Protein AF-A0A7X5IAR2-F1 (afdb_monomer_lite)

Structure (mmCIF, N/CA/C/O backbone):
data_AF-A0A7X5IAR2-F1
#
_entry.id   AF-A0A7X5IAR2-F1
#
loop_
_atom_site.group_PDB
_atom_site.id
_atom_site.type_symbol
_atom_site.label_atom_id
_atom_site.label_alt_id
_atom_site.label_comp_id
_atom_site.label_asym_id
_atom_site.label_entity_id
_atom_site.label_seq_id
_atom_site.pdbx_PDB_ins_code
_atom_site.Cartn_x
_atom_site.Cartn_y
_atom_site.Cartn_z
_atom_site.occupancy
_atom_site.B_iso_or_equiv
_atom_site.auth_seq_id
_atom_site.auth_comp_id
_atom_site.auth_asym_id
_atom_site.auth_atom_id
_atom_site.pdbx_PDB_model_num
ATOM 1 N N . MET A 1 1 ? 16.569 26.201 -34.080 1.00 50.81 1 MET A N 1
ATOM 2 C CA . MET A 1 1 ? 16.342 24.773 -33.728 1.00 50.81 1 MET A CA 1
ATOM 3 C C . MET A 1 1 ? 15.403 24.041 -34.704 1.00 50.81 1 MET A C 1
ATOM 5 O O . MET A 1 1 ? 15.544 22.836 -34.851 1.00 50.81 1 MET A O 1
ATOM 9 N N . VAL A 1 2 ? 14.484 24.737 -35.395 1.00 59.56 2 VAL A N 1
ATOM 10 C CA . VAL A 1 2 ? 13.603 24.160 -36.444 1.00 59.56 2 VAL A CA 1
ATOM 11 C C . VAL A 1 2 ? 14.375 23.797 -37.724 1.00 59.56 2 VAL A C 1
ATOM 13 O O . VAL A 1 2 ? 14.102 22.783 -38.354 1.00 59.56 2 VAL A O 1
ATOM 16 N N . GLU A 1 3 ? 15.413 24.566 -38.037 1.00 75.94 3 GLU A N 1
ATOM 17 C CA . GLU A 1 3 ? 16.194 24.464 -39.275 1.00 75.94 3 GLU A CA 1
ATOM 18 C C . GLU A 1 3 ? 16.930 23.120 -39.447 1.00 75.94 3 GLU A C 1
ATOM 20 O O . GLU A 1 3 ? 16.812 22.486 -40.491 1.00 75.94 3 GLU A O 1
ATOM 25 N N . LYS A 1 4 ? 17.579 22.602 -38.389 1.00 85.88 4 LYS A N 1
ATOM 26 C CA . LYS A 1 4 ? 18.252 21.285 -38.415 1.00 85.88 4 LYS A CA 1
ATOM 27 C C . LYS A 1 4 ? 17.275 20.119 -38.630 1.00 85.88 4 LYS A C 1
ATOM 29 O O . LYS A 1 4 ? 17.640 19.111 -39.227 1.00 85.88 4 LYS A O 1
ATOM 34 N N . ARG A 1 5 ? 16.034 20.234 -38.137 1.00 86.44 5 ARG A N 1
ATOM 35 C CA . ARG A 1 5 ? 15.005 19.191 -38.294 1.00 86.44 5 ARG A CA 1
ATOM 36 C C . ARG A 1 5 ? 14.453 19.152 -39.711 1.00 86.44 5 ARG A C 1
ATOM 38 O O . ARG A 1 5 ? 14.250 18.060 -40.230 1.00 86.44 5 ARG A O 1
ATOM 45 N N . GLU A 1 6 ? 14.237 20.315 -40.314 1.00 89.12 6 GLU A N 1
ATOM 46 C CA . GLU A 1 6 ? 13.768 20.408 -41.696 1.00 89.12 6 GLU A CA 1
ATOM 47 C C . GLU A 1 6 ? 14.834 19.889 -42.666 1.00 89.12 6 GLU A C 1
ATOM 49 O O . GLU A 1 6 ? 14.551 19.025 -43.488 1.00 89.12 6 GLU A O 1
ATOM 54 N N . GLN A 1 7 ? 16.094 20.296 -42.489 1.00 90.56 7 GLN A N 1
ATOM 55 C CA . GLN A 1 7 ? 17.217 19.770 -43.277 1.00 90.56 7 GLN A CA 1
ATOM 56 C C . GLN A 1 7 ? 17.349 18.244 -43.150 1.00 90.56 7 GLN A C 1
ATOM 58 O O . GLN A 1 7 ? 17.466 17.541 -44.154 1.00 90.56 7 GLN A O 1
ATOM 63 N N . ALA A 1 8 ? 17.258 17.710 -41.927 1.00 92.56 8 ALA A N 1
ATOM 64 C CA . ALA A 1 8 ? 17.279 16.268 -41.695 1.00 92.56 8 ALA A CA 1
ATOM 65 C C . ALA A 1 8 ? 16.084 15.546 -42.346 1.00 92.56 8 ALA A C 1
ATOM 67 O O . ALA A 1 8 ? 16.229 14.407 -42.792 1.00 92.56 8 ALA A O 1
ATOM 68 N N . TYR A 1 9 ? 14.920 16.199 -42.431 1.00 92.25 9 TYR A N 1
ATOM 69 C CA . TYR A 1 9 ? 13.740 15.657 -43.103 1.00 92.25 9 TYR A CA 1
ATOM 70 C C . TYR A 1 9 ? 13.919 15.601 -44.624 1.00 92.25 9 TYR A C 1
ATOM 72 O O . TYR A 1 9 ? 13.593 14.584 -45.233 1.00 92.25 9 TYR A O 1
ATOM 80 N N . GLN A 1 10 ? 14.519 16.627 -45.234 1.00 92.69 10 GLN A N 1
ATOM 81 C CA . GLN A 1 10 ? 14.833 16.622 -46.668 1.00 92.69 10 GLN A CA 1
ATOM 82 C C . GLN A 1 10 ? 15.790 15.478 -47.032 1.00 92.69 10 GLN A C 1
ATOM 84 O O . GLN A 1 10 ? 15.536 14.728 -47.972 1.00 92.69 10 GLN A O 1
ATOM 89 N N . TYR A 1 11 ? 16.844 15.264 -46.238 1.00 93.25 11 TYR A N 1
ATOM 90 C CA . TYR A 1 11 ? 17.747 14.124 -46.427 1.00 93.25 11 TYR A CA 1
ATOM 91 C C . TYR A 1 11 ? 17.066 12.768 -46.199 1.00 93.25 11 TYR A C 1
ATOM 93 O O . TYR A 1 11 ? 17.367 11.795 -46.893 1.00 93.25 11 TYR A O 1
ATOM 101 N N . PHE A 1 12 ? 16.125 12.694 -45.256 1.00 92.31 12 PHE A N 1
ATOM 102 C CA . PHE A 1 12 ? 15.306 11.503 -45.045 1.00 92.31 12 PHE A CA 1
ATOM 103 C C . PHE A 1 12 ? 14.423 11.188 -46.264 1.00 92.31 12 PHE A C 1
ATOM 105 O O . PHE A 1 12 ? 14.366 10.030 -46.677 1.00 92.31 12 PHE A O 1
ATOM 112 N N . LEU A 1 13 ? 13.793 12.197 -46.877 1.00 90.56 13 LEU A N 1
ATOM 113 C CA . LEU A 1 13 ? 13.009 12.041 -48.112 1.00 90.56 13 LEU A CA 1
ATOM 114 C C . LEU A 1 13 ? 13.875 11.616 -49.308 1.00 90.56 13 LEU A C 1
ATOM 116 O O . LEU A 1 13 ? 13.410 10.872 -50.166 1.00 90.56 13 LEU A O 1
ATOM 120 N N . GLN A 1 14 ? 15.144 12.031 -49.335 1.00 91.75 14 GLN A N 1
ATOM 121 C CA . GLN A 1 14 ? 16.140 11.602 -50.327 1.00 91.75 14 GLN A CA 1
ATOM 122 C C . GLN A 1 14 ? 16.657 10.166 -50.104 1.00 91.75 14 GLN A C 1
ATOM 124 O O . GLN A 1 14 ? 17.457 9.679 -50.899 1.00 91.75 14 GLN A O 1
ATOM 129 N N . GLY A 1 15 ? 16.227 9.476 -49.040 1.00 90.06 15 GLY A N 1
ATOM 130 C CA . GLY A 1 15 ? 16.609 8.088 -48.761 1.00 90.06 15 GLY A CA 1
ATOM 131 C C . GLY A 1 15 ? 18.001 7.912 -48.144 1.00 90.06 15 GLY A C 1
ATOM 132 O O . GLY A 1 15 ? 18.522 6.798 -48.128 1.00 90.06 15 GLY A O 1
ATOM 133 N N . ILE A 1 16 ? 18.605 8.984 -47.622 1.00 92.56 16 ILE A N 1
ATOM 134 C CA . ILE A 1 16 ? 19.921 8.938 -46.968 1.00 92.56 16 ILE A CA 1
ATOM 135 C C . ILE A 1 16 ? 19.846 8.122 -45.667 1.00 92.56 16 ILE A C 1
ATOM 137 O O . ILE A 1 16 ? 18.830 8.114 -44.961 1.00 92.56 16 ILE A O 1
ATOM 141 N N . SER A 1 17 ? 20.936 7.428 -45.321 1.00 94.50 17 SER A N 1
ATOM 142 C CA . SER A 1 17 ? 21.001 6.628 -44.098 1.00 94.50 17 SER A CA 1
ATOM 143 C C . SER A 1 17 ? 20.919 7.503 -42.836 1.00 94.50 17 SER A C 1
ATOM 145 O O . SER A 1 17 ? 21.414 8.628 -42.786 1.00 94.50 17 SER A O 1
ATOM 147 N N . TYR A 1 18 ? 20.318 6.990 -41.757 1.00 94.62 18 TYR A N 1
ATOM 148 C CA . TYR A 1 18 ? 20.128 7.780 -40.527 1.00 94.62 18 TYR A CA 1
ATOM 149 C C . TYR A 1 18 ? 21.452 8.188 -39.862 1.00 94.62 18 TYR A C 1
ATOM 151 O O . TYR A 1 18 ? 21.482 9.183 -39.142 1.00 94.62 18 TYR A O 1
ATOM 159 N N . LYS A 1 19 ? 22.529 7.419 -40.083 1.00 94.50 19 LYS A N 1
ATOM 160 C CA . LYS A 1 19 ? 23.874 7.736 -39.578 1.00 94.50 19 LYS A CA 1
ATOM 161 C C . LYS A 1 19 ? 24.452 8.942 -40.316 1.00 94.50 19 LYS A C 1
ATOM 163 O O . LYS A 1 19 ? 24.873 9.894 -39.676 1.00 94.50 19 LYS A O 1
ATOM 168 N N . GLU A 1 20 ? 24.352 8.949 -41.641 1.00 92.50 20 GLU A N 1
ATOM 169 C CA . GLU A 1 20 ? 24.813 10.067 -42.471 1.00 92.50 20 GLU A CA 1
ATOM 170 C C . GLU A 1 20 ? 24.000 11.344 -42.233 1.00 92.50 20 GLU A C 1
ATOM 172 O O . GLU A 1 20 ? 24.560 12.434 -42.231 1.00 92.50 20 GLU A O 1
ATOM 177 N N . ILE A 1 21 ? 22.690 11.237 -41.981 1.00 94.31 21 ILE A N 1
ATOM 178 C CA . ILE A 1 21 ? 21.856 12.394 -41.601 1.00 94.31 21 ILE A CA 1
ATOM 179 C C . ILE A 1 21 ? 22.332 12.995 -40.273 1.00 94.31 21 ILE A C 1
ATOM 181 O O . ILE A 1 21 ? 22.395 14.214 -40.131 1.00 94.31 21 ILE A O 1
ATOM 185 N N . ALA A 1 22 ? 22.671 12.143 -39.303 1.00 94.69 22 ALA A N 1
ATOM 186 C CA . ALA A 1 22 ? 23.160 12.567 -37.996 1.00 94.69 22 ALA A CA 1
ATOM 187 C C . ALA A 1 22 ? 24.488 13.334 -38.108 1.00 94.69 22 ALA A C 1
ATOM 189 O O . ALA A 1 22 ? 24.630 14.402 -37.516 1.00 94.69 22 ALA A O 1
ATOM 190 N N . GLU A 1 23 ? 25.411 12.829 -38.927 1.00 92.50 23 GLU A N 1
ATOM 191 C CA . GLU A 1 23 ? 26.701 13.466 -39.207 1.00 92.50 23 GLU A CA 1
ATOM 192 C C . GLU A 1 23 ? 26.539 14.779 -39.990 1.00 92.50 23 GLU A C 1
ATOM 194 O O . GLU A 1 23 ? 27.082 15.804 -39.587 1.00 92.50 23 GLU A O 1
ATOM 199 N N . LYS A 1 24 ? 25.733 14.790 -41.063 1.00 91.56 24 LYS A N 1
ATOM 200 C CA . LYS A 1 24 ? 25.515 15.981 -41.909 1.00 91.56 24 LYS A CA 1
ATOM 201 C C . LYS A 1 24 ? 24.811 17.124 -41.185 1.00 91.56 24 LYS A C 1
ATOM 203 O O . LYS A 1 24 ? 25.110 18.285 -41.442 1.00 91.56 24 LYS A O 1
ATOM 208 N N . CYS A 1 25 ? 23.847 16.811 -40.323 1.00 90.06 25 CYS A N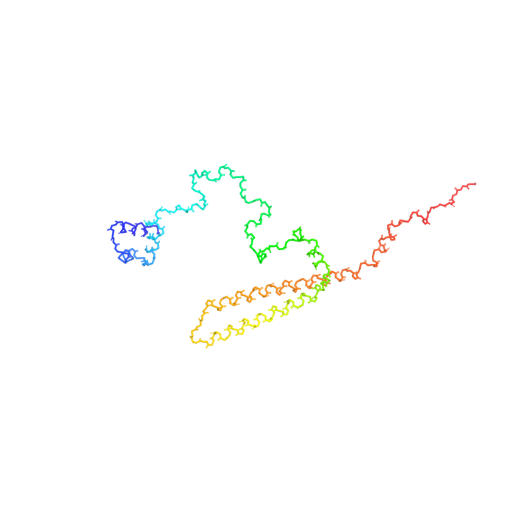 1
ATOM 209 C CA . CYS A 1 25 ? 23.084 17.817 -39.584 1.00 90.06 25 CYS A CA 1
ATOM 210 C C . CYS A 1 25 ? 23.694 18.147 -38.212 1.00 90.06 25 CYS A C 1
ATOM 212 O O . CYS A 1 25 ? 23.132 18.986 -37.499 1.00 90.06 25 CYS A O 1
ATOM 214 N N . ASP A 1 26 ? 24.807 17.502 -37.841 1.00 91.81 26 ASP A N 1
ATOM 215 C CA . ASP A 1 26 ? 25.438 17.617 -36.524 1.00 91.81 26 ASP A CA 1
ATOM 216 C C . ASP A 1 26 ? 24.395 17.453 -35.399 1.00 91.81 26 ASP A C 1
ATOM 218 O O . ASP A 1 26 ? 24.076 18.372 -34.632 1.00 91.81 26 ASP A O 1
ATOM 222 N N . ILE A 1 27 ? 23.740 16.289 -35.404 1.00 91.62 27 ILE A N 1
ATOM 223 C CA . ILE A 1 27 ? 22.727 15.887 -34.422 1.00 91.62 27 ILE A CA 1
ATOM 224 C C . ILE A 1 27 ? 22.955 14.438 -33.983 1.00 91.62 27 ILE A C 1
ATOM 226 O O . ILE A 1 27 ? 23.386 13.610 -34.781 1.00 91.62 27 ILE A O 1
ATOM 230 N N . PRO A 1 28 ? 22.609 14.065 -32.738 1.00 94.00 28 PRO A N 1
ATOM 231 C CA . PRO A 1 28 ? 22.750 12.686 -32.285 1.00 94.00 28 PRO A CA 1
ATOM 232 C C . PRO A 1 28 ? 21.917 11.714 -33.129 1.00 94.00 28 PRO A C 1
ATOM 234 O O . PRO A 1 28 ? 20.740 11.953 -33.396 1.00 94.00 28 PRO A O 1
ATOM 237 N N . PHE A 1 29 ? 22.479 10.550 -33.459 1.00 93.69 29 PHE A N 1
ATOM 238 C CA . PHE A 1 29 ? 21.793 9.494 -34.219 1.00 93.69 29 PHE A CA 1
ATOM 239 C C . PHE A 1 29 ? 20.420 9.104 -33.642 1.00 93.69 29 PHE A C 1
ATOM 241 O O . PHE A 1 29 ? 19.451 8.878 -34.372 1.00 93.69 29 PHE A O 1
ATOM 248 N N . ASN A 1 30 ? 20.306 9.076 -32.312 1.00 92.62 30 ASN A N 1
ATOM 249 C CA . ASN A 1 30 ? 19.051 8.770 -31.625 1.00 92.62 30 ASN A CA 1
ATOM 250 C C . ASN A 1 30 ? 17.977 9.851 -31.836 1.00 92.62 30 ASN A C 1
ATOM 252 O O . ASN A 1 30 ? 16.790 9.530 -31.850 1.00 92.62 30 ASN A O 1
ATOM 256 N N . GLN A 1 31 ? 18.378 11.102 -32.070 1.00 92.88 31 GLN A N 1
ATOM 257 C CA . GLN A 1 31 ? 17.465 12.197 -32.389 1.00 92.88 31 GLN A CA 1
ATOM 258 C C . GLN A 1 31 ? 16.818 11.993 -33.764 1.00 92.88 31 GLN A C 1
ATOM 260 O O . GLN A 1 31 ? 15.601 12.130 -33.895 1.00 92.88 31 GLN A O 1
ATOM 265 N N . VAL A 1 32 ? 17.607 11.577 -34.764 1.00 92.75 32 VAL A N 1
ATOM 266 C CA . VAL A 1 32 ? 17.107 11.228 -36.107 1.00 92.75 32 VAL A CA 1
ATOM 267 C C . VAL A 1 32 ? 16.115 10.069 -36.014 1.00 92.75 32 VAL A C 1
ATOM 269 O O . VAL A 1 32 ? 15.000 10.168 -36.522 1.00 92.75 32 VAL A O 1
ATOM 272 N N . LYS A 1 33 ? 16.463 8.998 -35.285 1.00 93.38 33 LYS A N 1
ATOM 273 C CA . LYS A 1 33 ? 15.555 7.861 -35.050 1.00 93.38 33 LYS A CA 1
ATOM 274 C C . LYS A 1 33 ? 14.235 8.280 -34.404 1.00 93.38 33 LYS A C 1
ATOM 276 O O . LYS A 1 33 ? 13.175 7.819 -34.828 1.00 93.38 33 LYS A O 1
ATOM 281 N N . TYR A 1 34 ? 14.292 9.148 -33.396 1.00 90.00 34 TYR A N 1
ATOM 282 C CA . TYR A 1 34 ? 13.099 9.652 -32.722 1.00 90.00 34 TYR A CA 1
ATOM 283 C C . TYR A 1 34 ? 12.206 10.459 -33.671 1.00 90.00 34 TYR A C 1
ATOM 285 O O . TYR A 1 34 ? 10.991 10.260 -33.676 1.00 90.00 34 TYR A O 1
ATOM 293 N N . TRP A 1 35 ? 12.784 11.320 -34.514 1.00 91.00 35 TRP A N 1
ATOM 294 C CA . TRP A 1 35 ? 12.011 12.082 -35.497 1.00 91.00 35 TRP A CA 1
ATOM 295 C C . TRP A 1 35 ? 11.364 11.198 -36.561 1.00 91.00 35 TRP A C 1
ATOM 297 O O . TRP A 1 35 ? 10.179 11.372 -36.851 1.00 91.00 35 TRP A O 1
ATOM 307 N N . VAL A 1 36 ? 12.093 10.197 -37.060 1.00 89.19 36 VAL A N 1
ATOM 308 C CA . VAL A 1 36 ? 11.560 9.196 -37.993 1.00 89.19 36 VAL A CA 1
ATOM 309 C C . VAL A 1 36 ? 10.359 8.471 -37.383 1.00 89.19 36 VAL A C 1
ATOM 311 O O . VAL A 1 36 ? 9.300 8.408 -38.007 1.00 89.19 36 VAL A O 1
ATOM 314 N N . TYR A 1 37 ? 10.509 7.941 -36.165 1.00 85.12 37 TYR A N 1
ATOM 315 C CA . TYR A 1 37 ? 9.462 7.179 -35.478 1.00 85.12 37 TYR A CA 1
ATOM 316 C C . TYR A 1 37 ? 8.231 8.030 -35.155 1.00 85.12 37 TYR A C 1
ATOM 318 O O . TYR A 1 37 ? 7.104 7.591 -35.364 1.00 85.12 37 TYR A O 1
ATOM 326 N N . LYS A 1 38 ? 8.435 9.237 -34.623 1.00 81.50 38 LYS A N 1
ATOM 327 C CA . LYS A 1 38 ? 7.343 10.042 -34.069 1.00 81.50 38 LYS A CA 1
ATOM 328 C C . LYS A 1 38 ? 6.643 10.930 -35.093 1.00 81.50 38 LYS A C 1
ATOM 330 O O . LYS A 1 38 ? 5.477 11.254 -34.894 1.00 81.50 38 LYS A O 1
ATOM 335 N N . TYR A 1 39 ? 7.345 11.364 -36.139 1.00 83.12 39 TYR A N 1
ATOM 336 C CA . TYR A 1 39 ? 6.834 12.410 -37.027 1.00 83.12 39 TYR A CA 1
ATOM 337 C C . TYR A 1 39 ? 6.869 12.053 -38.510 1.00 83.12 39 TYR A C 1
ATOM 339 O O . TYR A 1 39 ? 5.966 12.466 -39.216 1.00 83.12 39 TYR A O 1
ATOM 347 N N . TRP A 1 40 ? 7.879 11.329 -39.005 1.00 86.62 40 TRP A N 1
ATOM 348 C CA . TRP A 1 40 ? 8.047 11.174 -40.461 1.00 86.62 40 TRP A CA 1
ATOM 349 C C . TRP A 1 40 ? 7.454 9.882 -41.034 1.00 86.62 40 TRP A C 1
ATOM 351 O O . TRP A 1 40 ? 6.935 9.899 -42.144 1.00 86.62 40 TRP A O 1
ATOM 361 N N . LYS A 1 41 ? 7.510 8.760 -40.299 1.00 81.50 41 LYS A N 1
ATOM 362 C CA . LYS A 1 41 ? 6.868 7.494 -40.715 1.00 81.50 41 LYS A CA 1
ATOM 363 C C . LYS A 1 41 ? 5.439 7.349 -40.199 1.00 81.50 41 LYS A C 1
ATOM 365 O O . LYS A 1 41 ? 4.605 6.756 -40.871 1.00 81.50 41 LYS A O 1
ATOM 370 N N . ASN A 1 42 ? 5.154 7.913 -39.029 1.00 64.62 42 ASN A N 1
ATOM 371 C CA . ASN A 1 42 ? 3.852 7.823 -38.376 1.00 64.62 42 ASN A CA 1
ATOM 372 C C . ASN A 1 42 ? 3.106 9.160 -38.489 1.00 64.62 42 ASN A C 1
ATOM 374 O O . ASN A 1 42 ? 2.858 9.823 -37.486 1.00 64.62 42 ASN A O 1
ATOM 378 N N . ASN A 1 43 ? 2.740 9.560 -39.712 1.00 55.16 43 ASN A N 1
ATOM 379 C CA . ASN A 1 43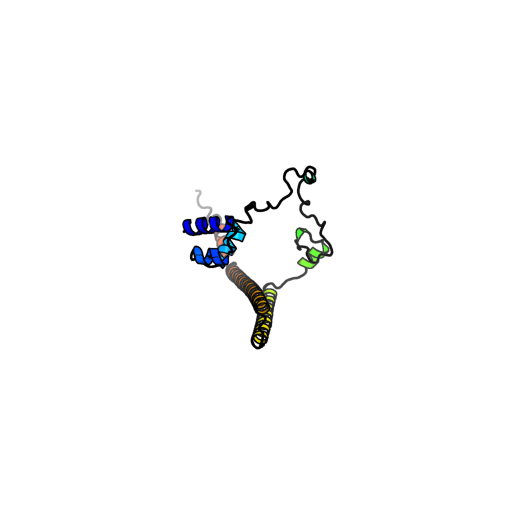 ? 1.909 10.754 -39.941 1.00 55.16 43 ASN A CA 1
ATOM 380 C C . ASN A 1 43 ? 0.486 10.637 -39.357 1.00 55.16 43 ASN A C 1
ATOM 382 O O . ASN A 1 43 ? -0.232 11.628 -39.290 1.00 55.16 43 ASN A O 1
ATOM 386 N N . ASN A 1 44 ? 0.095 9.462 -38.856 1.00 54.44 44 ASN A N 1
ATOM 387 C CA . ASN A 1 44 ? -1.151 9.267 -38.124 1.00 54.44 44 ASN A CA 1
ATOM 388 C C . ASN A 1 44 ? -0.921 9.444 -36.619 1.00 54.44 44 ASN A C 1
ATOM 390 O O . ASN A 1 44 ? -0.943 8.486 -35.851 1.00 54.44 44 ASN A O 1
ATOM 394 N N . ASN A 1 45 ? -0.750 10.698 -36.193 1.00 51.84 45 ASN A N 1
ATOM 395 C CA . ASN A 1 45 ? -1.001 11.104 -34.804 1.00 51.84 45 ASN A CA 1
ATOM 396 C C . ASN A 1 45 ? -2.509 11.267 -34.524 1.00 51.84 45 ASN A C 1
ATOM 398 O O . ASN A 1 45 ? -2.901 11.973 -33.595 1.00 51.84 45 ASN A O 1
ATOM 402 N N . GLU A 1 46 ? -3.377 10.605 -35.291 1.00 57.62 46 GLU A N 1
ATOM 403 C CA . GLU A 1 46 ? -4.710 10.308 -34.795 1.00 57.62 46 GLU A CA 1
ATOM 404 C C . GLU A 1 46 ? -4.543 9.264 -33.698 1.00 57.62 46 GLU A C 1
ATOM 406 O O . GLU A 1 46 ? -4.372 8.071 -33.949 1.00 57.62 46 GLU A O 1
ATOM 411 N N . VAL A 1 47 ? -4.533 9.740 -32.453 1.00 57.31 47 VAL A N 1
ATOM 412 C CA . VAL A 1 47 ? -4.796 8.905 -31.284 1.00 57.31 47 VAL A CA 1
ATOM 413 C C . VAL A 1 47 ? -5.978 8.025 -31.672 1.00 57.31 47 VAL A C 1
ATOM 415 O O . VAL A 1 47 ? -7.055 8.574 -31.903 1.00 57.31 47 VAL A O 1
ATOM 418 N N . GLN A 1 48 ? -5.786 6.705 -31.810 1.00 57.72 48 GLN A N 1
ATOM 419 C CA . GLN A 1 48 ? -6.906 5.791 -32.031 1.00 57.72 48 GLN A CA 1
ATOM 420 C C . GLN A 1 48 ? -7.932 6.122 -30.953 1.00 57.72 48 GLN A C 1
ATOM 422 O O . GLN A 1 48 ? -7.681 5.885 -29.765 1.00 57.72 48 GLN A O 1
ATOM 427 N N . LYS A 1 49 ? -9.031 6.783 -31.339 1.00 56.06 49 LYS A N 1
ATOM 428 C CA . LYS A 1 49 ? -10.042 7.202 -30.377 1.00 56.06 49 LYS A CA 1
ATOM 429 C C . LYS A 1 49 ? -10.532 5.916 -29.736 1.00 56.06 49 LYS A C 1
ATOM 431 O O . LYS A 1 49 ? -11.067 5.045 -30.414 1.00 56.06 49 LYS A O 1
ATOM 436 N N . ARG A 1 50 ? -10.285 5.761 -28.433 1.00 62.59 50 ARG A N 1
ATOM 437 C CA . ARG A 1 50 ? -10.844 4.647 -27.669 1.00 62.59 50 ARG A CA 1
ATOM 438 C C . ARG A 1 50 ? -12.358 4.737 -27.799 1.00 62.59 50 ARG A C 1
ATOM 440 O O . ARG A 1 50 ? -12.954 5.691 -27.309 1.00 62.59 50 ARG A O 1
ATOM 447 N N . GLY A 1 51 ? -12.962 3.767 -28.468 1.00 65.94 51 GLY A N 1
ATOM 448 C CA . GLY A 1 51 ? -14.397 3.758 -28.696 1.00 65.94 51 GLY A CA 1
ATOM 449 C C . GLY A 1 51 ? -14.794 2.843 -29.840 1.00 65.94 51 GLY A C 1
ATOM 450 O O . GLY A 1 51 ? -13.957 2.330 -30.580 1.00 65.94 51 GLY A O 1
ATOM 451 N N . ALA A 1 52 ? -16.098 2.626 -29.956 1.00 67.69 52 ALA A N 1
ATOM 452 C CA . ALA A 1 52 ? -16.666 1.991 -31.129 1.00 67.69 52 ALA A CA 1
ATOM 453 C C . ALA A 1 52 ? -16.413 2.849 -32.386 1.00 67.69 52 ALA A C 1
ATOM 455 O O . ALA A 1 52 ? -16.392 4.077 -32.270 1.00 67.69 52 ALA A O 1
ATOM 456 N N . PRO A 1 53 ? -16.279 2.230 -33.574 1.00 75.88 53 PRO A N 1
ATOM 457 C CA . PRO A 1 53 ? -16.234 2.956 -34.838 1.00 75.88 53 PRO A CA 1
ATOM 458 C C . PRO A 1 53 ? -17.425 3.904 -34.995 1.00 75.88 53 PRO A C 1
ATOM 460 O O . PRO A 1 53 ? -18.538 3.605 -34.546 1.00 75.88 53 PRO A O 1
ATOM 463 N N . GLU A 1 54 ? -17.195 5.031 -35.661 1.00 69.31 54 GLU A N 1
ATOM 464 C CA . GLU A 1 54 ? -18.252 5.975 -36.012 1.00 69.31 54 GLU A CA 1
ATOM 465 C C . GLU A 1 54 ? -19.302 5.265 -36.885 1.00 69.31 54 GLU A C 1
ATOM 467 O O . GLU A 1 54 ? -18.967 4.566 -37.840 1.00 69.31 54 GLU A O 1
ATOM 472 N N . GLY A 1 55 ? -20.578 5.349 -36.495 1.00 73.69 55 GLY A N 1
ATOM 473 C CA . GLY A 1 55 ? -21.668 4.608 -37.143 1.00 73.69 55 GLY A CA 1
ATOM 474 C C . GLY A 1 55 ? -21.917 3.182 -36.623 1.00 73.69 55 GLY A C 1
ATOM 475 O O . GLY A 1 55 ? -22.728 2.464 -37.211 1.00 73.69 55 GLY A O 1
ATOM 476 N N . ASN A 1 56 ? -21.282 2.751 -35.525 1.00 75.44 56 ASN A N 1
ATOM 477 C CA . ASN A 1 56 ? -21.579 1.450 -34.916 1.00 75.44 56 ASN A CA 1
ATOM 478 C C . ASN A 1 56 ? -23.049 1.354 -34.449 1.00 75.44 56 ASN A C 1
ATOM 480 O O . ASN A 1 56 ? -23.460 2.007 -33.489 1.00 75.44 56 ASN A O 1
ATOM 484 N N . LYS A 1 57 ? -23.826 0.469 -35.088 1.00 78.88 57 LYS A N 1
ATOM 485 C CA . LYS A 1 57 ? -25.245 0.230 -34.774 1.00 78.88 57 LYS A CA 1
ATOM 486 C C . LYS A 1 57 ? -25.479 -0.763 -33.627 1.00 78.88 57 LYS A C 1
ATOM 488 O O . LYS A 1 57 ? -26.602 -0.867 -33.142 1.00 78.88 57 LYS A O 1
ATOM 493 N N . ASN A 1 58 ? -24.438 -1.440 -33.132 1.00 69.12 58 ASN A N 1
ATOM 494 C CA . ASN A 1 58 ? -24.554 -2.477 -32.093 1.00 69.12 58 ASN A CA 1
ATOM 495 C C . ASN A 1 58 ? -25.014 -1.934 -30.725 1.00 69.12 58 ASN A C 1
ATOM 497 O O . ASN A 1 58 ? -25.418 -2.704 -29.856 1.00 69.12 58 ASN A O 1
ATOM 501 N N . ALA A 1 59 ? -24.958 -0.615 -30.510 1.00 66.81 59 ALA A N 1
ATOM 502 C CA . ALA A 1 59 ? -25.431 0.035 -29.287 1.00 66.81 59 ALA A CA 1
ATOM 503 C C . ALA A 1 59 ? -26.786 0.749 -29.444 1.00 66.81 59 ALA A C 1
ATOM 505 O O . ALA A 1 59 ? -27.322 1.214 -28.445 1.00 66.81 59 ALA A O 1
ATOM 506 N N . VAL A 1 60 ? -27.365 0.817 -30.652 1.00 71.25 60 VAL A N 1
ATOM 507 C CA . VAL A 1 60 ? -28.560 1.644 -30.945 1.00 71.25 60 VAL A CA 1
ATOM 508 C C . VAL A 1 60 ? -29.786 1.225 -30.125 1.00 71.25 60 VAL A C 1
ATOM 510 O O . VAL A 1 60 ? -30.589 2.072 -29.752 1.00 71.25 60 VAL A O 1
ATOM 513 N N . ALA A 1 61 ? -29.908 -0.063 -29.793 1.00 67.50 61 ALA A N 1
ATOM 514 C CA . ALA A 1 61 ? -30.990 -0.594 -28.959 1.00 67.50 61 ALA A CA 1
ATOM 515 C C . ALA A 1 61 ? -30.591 -0.828 -27.487 1.00 67.50 61 ALA A C 1
ATOM 517 O O . ALA A 1 61 ? -31.424 -1.234 -26.677 1.00 67.50 61 ALA A O 1
ATOM 518 N N . ASN A 1 62 ? -29.330 -0.585 -27.117 1.00 67.81 62 ASN A N 1
ATOM 519 C CA . ASN A 1 62 ? -28.862 -0.770 -25.749 1.00 67.81 62 ASN A CA 1
ATOM 520 C C . ASN A 1 62 ? -29.060 0.534 -24.970 1.00 67.81 62 ASN A C 1
ATOM 522 O O . ASN A 1 62 ? -28.471 1.555 -25.310 1.00 67.81 62 ASN A O 1
ATOM 526 N N . LYS A 1 63 ? -29.824 0.500 -23.871 1.00 65.06 63 LYS A N 1
ATOM 527 C CA . LYS A 1 63 ? -30.077 1.662 -22.988 1.00 65.06 63 LYS A CA 1
ATOM 528 C C . LYS A 1 63 ? -28.848 2.124 -22.173 1.00 65.06 63 LYS A C 1
ATOM 530 O O . LYS A 1 63 ? -28.995 2.854 -21.201 1.00 65.06 63 LYS A O 1
ATOM 535 N N . GLY A 1 64 ? -27.646 1.728 -22.594 1.00 69.75 64 GLY A N 1
ATOM 536 C CA . GLY A 1 64 ? -26.379 2.011 -21.930 1.00 69.75 64 GLY A CA 1
ATOM 537 C C . GLY A 1 64 ? -26.113 1.097 -20.734 1.00 69.75 64 GLY A C 1
ATOM 538 O O . GLY A 1 64 ? -26.942 0.967 -19.843 1.00 69.75 64 GLY A O 1
ATOM 539 N N . GLY A 1 65 ? -24.911 0.512 -20.711 1.00 73.00 65 GLY A N 1
ATOM 540 C CA . GLY A 1 65 ? -24.317 -0.134 -19.540 1.00 73.00 65 GLY A CA 1
ATOM 541 C C . GLY A 1 65 ? -25.073 -1.326 -18.942 1.00 73.00 65 GLY A C 1
ATOM 542 O O . GLY A 1 65 ? -26.181 -1.692 -19.316 1.00 73.00 65 GLY A O 1
ATOM 543 N N . ALA A 1 66 ? -24.421 -1.960 -17.977 1.00 75.00 66 ALA A N 1
ATOM 544 C CA . ALA A 1 66 ? -25.083 -2.874 -17.066 1.00 75.00 66 ALA A CA 1
ATOM 545 C C . ALA A 1 66 ? -25.983 -2.081 -16.093 1.00 75.00 66 ALA A C 1
ATOM 547 O O . ALA A 1 66 ? -25.580 -0.993 -15.673 1.00 75.00 66 ALA A O 1
ATOM 548 N N . PRO A 1 67 ? -27.142 -2.621 -15.671 1.00 76.44 67 PRO A N 1
ATOM 549 C CA . PRO A 1 67 ? -27.932 -2.031 -14.592 1.00 76.44 67 PRO A CA 1
ATOM 550 C C . PRO A 1 67 ? -27.086 -1.781 -13.333 1.00 76.44 67 PRO A C 1
ATOM 552 O O . PRO A 1 67 ? -26.133 -2.517 -13.054 1.00 76.44 67 PRO A O 1
ATOM 555 N N . LYS A 1 68 ? -27.428 -0.752 -12.548 1.00 72.00 68 LYS A N 1
ATOM 556 C CA . LYS A 1 68 ? -26.747 -0.477 -11.273 1.00 72.00 68 LYS A CA 1
ATOM 557 C C . LYS A 1 68 ? -26.893 -1.700 -10.357 1.00 72.00 68 LYS A C 1
ATOM 559 O O . LYS A 1 68 ? -27.999 -2.182 -10.156 1.00 72.00 68 LYS A O 1
ATOM 564 N N . GLY A 1 69 ? -25.774 -2.210 -9.839 1.00 69.62 69 GLY A N 1
ATOM 565 C CA . GLY A 1 69 ? -25.754 -3.423 -9.007 1.00 69.62 69 GLY A CA 1
ATOM 566 C C . GLY A 1 69 ? -25.728 -4.748 -9.781 1.00 69.62 69 GLY A C 1
ATOM 567 O O . GLY A 1 69 ? -25.884 -5.803 -9.176 1.00 69.62 69 GLY A O 1
ATOM 568 N N . ASN A 1 70 ? -25.521 -4.728 -11.103 1.00 74.81 70 ASN A N 1
ATOM 569 C CA . ASN A 1 70 ? -25.442 -5.949 -11.901 1.00 74.81 70 ASN A CA 1
ATOM 570 C C . ASN A 1 70 ? -24.298 -6.885 -11.449 1.00 74.81 70 ASN A C 1
ATOM 572 O O . ASN A 1 70 ? -23.128 -6.497 -11.454 1.00 74.81 70 ASN A O 1
ATOM 576 N N . LYS A 1 71 ? -24.643 -8.147 -11.162 1.00 72.88 71 LYS A N 1
ATOM 577 C CA . LYS A 1 71 ? -23.726 -9.240 -10.806 1.00 72.88 71 LYS A CA 1
ATOM 578 C C . LYS A 1 71 ? -23.382 -10.174 -11.984 1.00 72.88 71 LYS A C 1
ATOM 580 O O . LYS A 1 71 ? -22.885 -11.264 -11.759 1.00 72.88 71 LYS A O 1
ATOM 585 N N . ASN A 1 72 ? -23.577 -9.780 -13.245 1.00 75.56 72 ASN A N 1
ATOM 586 C CA . ASN A 1 72 ? -23.321 -10.643 -14.418 1.00 75.56 72 ASN A CA 1
ATOM 587 C C . ASN A 1 72 ? -21.876 -11.171 -14.528 1.00 75.56 72 ASN A C 1
ATOM 589 O O . ASN A 1 72 ? -21.650 -12.174 -15.193 1.00 75.56 72 ASN A O 1
ATOM 593 N N . ASN A 1 73 ? -20.893 -10.507 -13.909 1.00 73.12 73 ASN A N 1
ATOM 594 C CA . ASN A 1 73 ? -19.505 -10.986 -13.835 1.00 73.12 73 ASN A CA 1
ATOM 595 C C . ASN A 1 73 ? -19.170 -11.646 -12.480 1.00 73.12 73 ASN A C 1
ATOM 597 O O . ASN A 1 73 ? -18.002 -11.797 -12.119 1.00 73.12 73 ASN A O 1
ATOM 601 N N . TYR A 1 74 ? -20.182 -11.998 -11.690 1.00 73.25 74 TYR A N 1
ATOM 602 C CA . TYR A 1 74 ? -20.003 -12.738 -10.451 1.00 73.25 74 TYR A CA 1
ATOM 603 C C . TYR A 1 74 ? -19.634 -14.186 -10.770 1.00 73.25 74 TYR A C 1
ATOM 605 O O . TYR A 1 74 ? -20.308 -14.850 -11.552 1.00 73.25 74 TYR A O 1
ATOM 613 N N . LYS A 1 75 ? -18.551 -14.671 -10.161 1.00 78.19 75 LYS A N 1
ATOM 614 C CA . LYS A 1 75 ? -18.103 -16.062 -10.308 1.00 78.19 75 LYS A CA 1
ATOM 615 C C . LYS A 1 75 ? -18.130 -16.812 -8.981 1.00 78.19 75 LYS A C 1
ATOM 617 O O . LYS A 1 75 ? -18.698 -17.889 -8.910 1.00 78.19 75 LYS A O 1
ATOM 622 N N . HIS A 1 76 ? -17.511 -16.252 -7.944 1.00 73.62 76 HIS A N 1
ATOM 623 C CA . HIS A 1 76 ? -17.304 -16.957 -6.672 1.00 73.62 76 HIS A CA 1
ATOM 624 C C . HIS A 1 76 ? -17.069 -16.002 -5.482 1.00 73.62 76 HIS A C 1
ATOM 626 O O . HIS A 1 76 ? -16.321 -16.333 -4.571 1.00 73.62 76 HIS A O 1
ATOM 632 N N . GLY A 1 77 ? -17.601 -14.772 -5.510 1.00 73.38 77 GLY A N 1
ATOM 633 C CA . GLY A 1 77 ? -17.554 -13.828 -4.371 1.00 73.38 77 GLY A CA 1
ATOM 634 C C . GLY A 1 77 ? -16.190 -13.222 -3.994 1.00 73.38 77 GLY A C 1
ATOM 635 O O . GLY A 1 77 ? -16.154 -12.134 -3.441 1.00 73.38 77 GLY A O 1
ATOM 636 N N . ILE A 1 78 ? -15.058 -13.840 -4.359 1.00 66.75 78 ILE A N 1
ATOM 637 C CA . ILE A 1 78 ? -13.689 -13.398 -3.982 1.00 66.75 78 ILE A CA 1
ATOM 638 C C . ILE A 1 78 ? -13.390 -11.929 -4.342 1.00 66.75 78 ILE A C 1
ATOM 640 O O . ILE A 1 78 ? -12.591 -11.276 -3.677 1.00 66.75 78 ILE A O 1
ATOM 644 N N . TYR A 1 79 ? -14.020 -11.404 -5.394 1.00 62.62 79 TYR A N 1
ATOM 645 C CA . TYR A 1 79 ? -13.849 -10.018 -5.848 1.00 62.62 79 TYR A CA 1
ATOM 646 C C . TYR A 1 79 ? -15.094 -9.152 -5.612 1.00 62.62 79 TYR A C 1
ATOM 648 O O . TYR A 1 79 ? -15.193 -8.051 -6.158 1.00 62.62 79 TYR A O 1
ATOM 656 N N . GLU A 1 80 ? -16.070 -9.652 -4.854 1.00 67.25 80 GLU A N 1
ATOM 657 C CA . GLU A 1 80 ? -17.271 -8.903 -4.512 1.00 67.25 80 GLU A CA 1
ATOM 658 C C . GLU A 1 80 ? -16.923 -7.817 -3.493 1.00 67.25 80 GLU A C 1
ATOM 660 O O . GLU A 1 80 ? -16.276 -8.060 -2.474 1.00 67.25 80 GLU A O 1
ATOM 665 N N . LYS A 1 81 ? -17.332 -6.580 -3.783 1.00 65.06 81 LYS A N 1
ATOM 666 C CA . LYS A 1 81 ? -17.253 -5.509 -2.793 1.00 65.06 81 LYS A CA 1
ATOM 667 C C . LYS A 1 81 ? -18.342 -5.761 -1.758 1.00 65.06 81 LYS A C 1
ATOM 669 O O . LYS A 1 81 ? -19.519 -5.645 -2.089 1.00 65.06 81 LYS A O 1
ATOM 674 N N . LEU A 1 82 ? -17.942 -6.062 -0.528 1.00 65.44 82 LEU A N 1
ATOM 675 C CA . LEU A 1 82 ? -18.851 -6.155 0.609 1.00 65.44 82 LEU A CA 1
ATOM 676 C C . LEU A 1 82 ? -19.367 -4.750 0.940 1.00 65.44 82 LEU A C 1
ATOM 678 O O . LEU A 1 82 ? -18.668 -3.941 1.550 1.00 65.44 82 LEU A O 1
ATOM 682 N N . LEU A 1 83 ? -20.572 -4.438 0.472 1.00 68.62 83 LEU A N 1
ATOM 683 C CA . LEU A 1 83 ? -21.329 -3.267 0.899 1.00 68.62 83 LEU A CA 1
ATOM 684 C C . LEU A 1 83 ? -22.391 -3.747 1.884 1.00 68.62 83 LEU A C 1
ATOM 686 O O . LEU A 1 83 ? -23.131 -4.670 1.558 1.00 68.62 83 LEU A O 1
ATOM 690 N N . PHE A 1 84 ? -22.484 -3.106 3.050 1.00 71.06 84 PHE A N 1
ATOM 691 C CA . PHE A 1 84 ? -23.391 -3.526 4.125 1.00 71.06 84 PHE A CA 1
ATOM 692 C C . PHE A 1 84 ? -24.859 -3.650 3.669 1.00 71.06 84 PHE A C 1
ATOM 694 O O . PHE A 1 84 ? -25.567 -4.566 4.071 1.00 71.06 84 PHE A O 1
ATOM 701 N N . GLU A 1 85 ? -25.295 -2.775 2.758 1.00 72.56 85 GLU A N 1
ATOM 702 C CA . GLU A 1 85 ? -26.636 -2.785 2.154 1.00 72.56 85 GLU A CA 1
ATOM 703 C C . GLU A 1 85 ? -26.958 -4.074 1.374 1.00 72.56 85 GLU A C 1
ATOM 705 O O . GLU A 1 85 ? -28.119 -4.461 1.281 1.00 72.56 85 GLU A O 1
ATOM 710 N N . PHE A 1 86 ? -25.944 -4.755 0.831 1.00 74.50 86 PHE A N 1
ATOM 711 C CA . PHE A 1 86 ? -26.108 -5.948 -0.008 1.00 74.50 86 PHE A CA 1
ATOM 712 C C . PHE A 1 86 ? -25.842 -7.267 0.723 1.00 74.50 86 PHE A C 1
ATOM 714 O O . PHE A 1 86 ? -25.884 -8.318 0.082 1.00 74.50 86 PHE A O 1
ATOM 721 N N . LEU A 1 87 ? -25.567 -7.216 2.027 1.00 77.94 87 LEU A N 1
ATOM 722 C CA . LEU A 1 87 ? -25.437 -8.402 2.869 1.00 77.94 87 LEU A CA 1
ATOM 723 C C . LEU A 1 87 ? -26.820 -9.015 3.139 1.00 77.94 87 LEU A C 1
ATOM 725 O O . LEU A 1 87 ? -27.814 -8.298 3.286 1.00 77.94 87 LEU A O 1
ATOM 729 N N . SER A 1 88 ? -26.888 -10.341 3.214 1.00 81.50 88 SER A N 1
ATOM 730 C CA . SER A 1 88 ? -28.055 -11.058 3.736 1.00 81.50 88 SER A CA 1
ATOM 731 C C . SER A 1 88 ? -28.251 -10.770 5.228 1.00 81.50 88 SER A C 1
ATOM 733 O O . SER A 1 88 ? -27.334 -10.317 5.912 1.00 81.50 88 SER A O 1
ATOM 735 N N . GLU A 1 89 ? -29.447 -11.028 5.756 1.00 82.50 89 GLU A N 1
ATOM 736 C CA . GLU A 1 89 ? -29.732 -10.789 7.178 1.00 82.50 89 GLU A CA 1
ATOM 737 C C . GLU A 1 89 ? -28.817 -11.609 8.106 1.00 82.50 89 GLU A C 1
ATOM 739 O O . GLU A 1 89 ? -28.348 -11.085 9.115 1.00 82.50 89 GLU A O 1
ATOM 744 N N . ASP A 1 90 ? -28.460 -12.838 7.721 1.00 83.31 90 ASP A N 1
ATOM 745 C CA . ASP A 1 90 ? -27.514 -13.673 8.471 1.00 83.3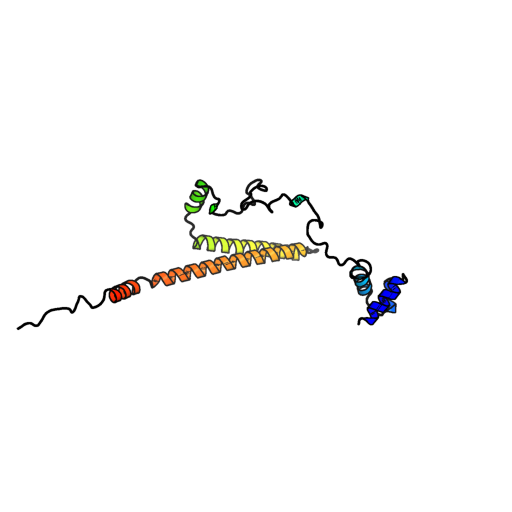1 90 ASP A CA 1
ATOM 746 C C . ASP A 1 90 ? -26.085 -13.095 8.446 1.00 83.31 90 ASP A C 1
ATOM 748 O O . ASP A 1 90 ? -25.392 -13.090 9.464 1.00 83.31 90 ASP A O 1
ATOM 752 N N . GLU A 1 91 ? -25.644 -12.541 7.311 1.00 78.81 91 GLU A N 1
ATOM 753 C CA . GLU A 1 91 ? -24.333 -11.885 7.181 1.00 78.81 91 GLU A CA 1
ATOM 754 C C . GLU A 1 91 ? -24.272 -10.552 7.935 1.00 78.81 91 GLU A C 1
ATOM 756 O O . GLU A 1 91 ? -23.252 -10.237 8.549 1.00 78.81 91 GLU A O 1
ATOM 761 N N . LYS A 1 92 ? -25.360 -9.770 7.925 1.00 80.88 92 LYS A N 1
ATOM 762 C CA . LYS A 1 92 ? -25.476 -8.549 8.737 1.00 80.88 92 LYS A CA 1
ATOM 763 C C . LYS A 1 92 ? -25.417 -8.881 10.218 1.00 80.88 92 LYS A C 1
ATOM 765 O O . LYS A 1 92 ? -24.719 -8.199 10.962 1.00 80.88 92 LYS A O 1
ATOM 770 N N . LYS A 1 93 ? -26.123 -9.930 10.640 1.00 82.81 93 LYS A N 1
ATOM 771 C CA . LYS A 1 93 ? -26.105 -10.408 12.021 1.00 82.81 93 LYS A CA 1
ATOM 772 C C . LYS A 1 93 ? -24.695 -10.833 12.430 1.00 82.81 93 LYS A C 1
ATOM 774 O O . LYS A 1 93 ? -24.204 -10.336 13.433 1.00 82.81 93 LYS A O 1
ATOM 779 N N . LEU A 1 94 ? -24.001 -11.622 11.607 1.00 81.25 94 LEU A N 1
ATOM 780 C CA . LEU A 1 94 ? -22.600 -11.990 11.847 1.00 81.25 94 LEU A CA 1
ATOM 781 C C . LEU A 1 94 ? -21.677 -10.763 11.953 1.00 81.25 94 LEU A C 1
ATOM 783 O O . LEU A 1 94 ? -20.779 -10.737 12.791 1.00 81.25 94 LEU A O 1
ATOM 787 N N . PHE A 1 95 ? -21.892 -9.749 11.109 1.00 75.94 95 PHE A N 1
ATOM 788 C CA . PHE A 1 95 ? -21.114 -8.509 11.125 1.00 75.94 95 PHE A CA 1
ATOM 789 C C . PHE A 1 95 ? -21.357 -7.670 12.389 1.00 75.94 95 PHE A C 1
ATOM 791 O O . PHE A 1 95 ? -20.428 -7.045 12.888 1.00 75.94 95 PHE A O 1
ATOM 798 N N . LEU A 1 96 ? -22.591 -7.648 12.903 1.00 78.69 96 LEU A N 1
ATOM 799 C CA . LEU A 1 96 ? -22.989 -6.853 14.071 1.00 78.69 96 LEU A CA 1
ATOM 800 C C . LEU A 1 96 ? -22.785 -7.575 15.412 1.00 78.69 96 LEU A C 1
ATOM 802 O O . LEU A 1 96 ? -22.678 -6.914 16.437 1.00 78.69 96 LEU A O 1
ATOM 806 N N . GLU A 1 97 ? -22.750 -8.908 15.425 1.00 74.25 97 GLU A N 1
ATOM 807 C CA . GLU A 1 97 ? -22.524 -9.710 16.639 1.00 74.25 97 GLU A CA 1
ATOM 808 C C . GLU A 1 97 ? -21.077 -9.650 17.137 1.00 74.25 97 GLU A C 1
ATOM 810 O O . GLU A 1 97 ? -20.806 -9.944 18.302 1.00 74.25 97 GLU A O 1
ATOM 815 N N . GLN A 1 98 ? -20.135 -9.291 16.267 1.00 67.62 98 GLN A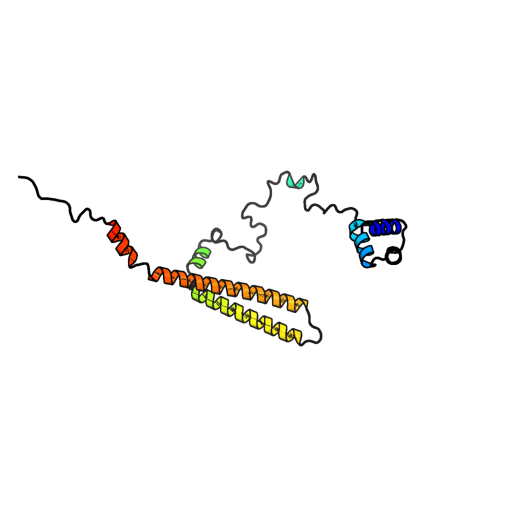 N 1
ATOM 816 C CA . GLN A 1 98 ? -18.746 -9.123 16.660 1.00 67.62 98 GLN A CA 1
ATOM 817 C C . GLN A 1 98 ? -18.561 -7.753 17.310 1.00 67.62 98 GLN A C 1
ATOM 819 O O . GLN A 1 98 ? -18.364 -6.754 16.622 1.00 67.62 98 GLN A O 1
ATOM 824 N N . ASP A 1 99 ? -18.567 -7.719 18.643 1.00 68.31 99 ASP A N 1
ATOM 825 C CA . ASP A 1 99 ? -18.015 -6.588 19.389 1.00 68.31 99 ASP A CA 1
ATOM 826 C C . ASP A 1 99 ? -16.515 -6.498 19.086 1.00 68.31 99 ASP A C 1
ATOM 828 O O . ASP A 1 99 ? -15.689 -7.270 19.587 1.00 68.31 99 ASP A O 1
ATOM 832 N N . ILE A 1 100 ? -16.165 -5.571 18.200 1.00 72.25 100 ILE A N 1
ATOM 833 C CA . ILE A 1 100 ? -14.783 -5.280 17.855 1.00 72.25 100 ILE A CA 1
ATOM 834 C C . ILE A 1 100 ? -14.269 -4.242 18.847 1.00 72.25 100 ILE A C 1
ATOM 836 O O . ILE A 1 100 ? -14.696 -3.091 18.841 1.00 72.25 100 ILE A O 1
ATOM 840 N N . ASP A 1 101 ? -13.299 -4.636 19.669 1.00 84.19 101 ASP A N 1
ATOM 841 C CA . ASP A 1 101 ? -12.463 -3.676 20.387 1.00 84.19 101 ASP A CA 1
ATOM 842 C C . ASP A 1 101 ? -11.559 -2.974 19.364 1.00 84.19 101 ASP A C 1
ATOM 844 O O . ASP A 1 101 ? -10.494 -3.468 18.972 1.00 84.19 101 ASP A O 1
ATOM 848 N N . GLU A 1 102 ? -12.040 -1.830 18.884 1.00 82.12 102 GLU A N 1
ATOM 849 C CA . GLU A 1 102 ? -11.419 -1.053 17.817 1.00 82.12 102 GLU A CA 1
ATOM 850 C C . GLU A 1 102 ? -9.975 -0.660 18.165 1.00 82.12 102 GLU A C 1
ATOM 852 O O . GLU A 1 102 ? -9.092 -0.685 17.299 1.00 82.12 102 GLU A O 1
ATOM 857 N N . GLU A 1 103 ? -9.700 -0.351 19.439 1.00 85.75 103 GLU A N 1
ATOM 858 C CA . GLU A 1 103 ? -8.367 0.029 19.906 1.00 85.75 103 GLU A CA 1
ATOM 859 C C . GLU A 1 103 ? -7.411 -1.171 19.836 1.00 85.75 103 GLU A C 1
ATOM 861 O O . GLU A 1 103 ? -6.277 -1.068 19.342 1.00 85.75 103 GLU A O 1
ATOM 866 N N . LYS A 1 104 ? -7.868 -2.336 20.302 1.00 85.62 104 LYS A N 1
ATOM 867 C CA . LYS A 1 104 ? -7.096 -3.581 20.265 1.00 85.62 104 LYS A CA 1
ATOM 868 C C . LYS A 1 104 ? -6.809 -4.030 18.836 1.00 85.62 104 LYS A C 1
ATOM 870 O O . LYS A 1 104 ? -5.654 -4.355 18.536 1.00 85.62 104 LYS A O 1
ATOM 875 N N . GLU A 1 105 ? -7.795 -3.986 17.946 1.00 87.56 105 GLU A N 1
ATOM 876 C CA . GLU A 1 105 ? -7.611 -4.349 16.537 1.00 87.56 105 GLU A CA 1
ATOM 877 C C . GLU A 1 105 ? -6.659 -3.389 15.817 1.00 87.56 105 GLU A C 1
ATOM 879 O O . GLU A 1 105 ? -5.748 -3.825 15.106 1.00 87.56 105 GLU A O 1
ATOM 884 N N . CYS A 1 106 ? -6.759 -2.080 16.071 1.00 86.38 106 CYS A N 1
ATOM 885 C CA . CYS A 1 106 ? -5.806 -1.107 15.530 1.00 86.38 106 CYS A CA 1
ATOM 886 C C . CYS A 1 106 ? -4.369 -1.381 15.986 1.00 86.38 106 CYS A C 1
ATOM 888 O O . CYS A 1 106 ? -3.435 -1.330 15.176 1.00 86.38 106 CYS A O 1
ATOM 890 N N . LYS A 1 107 ? -4.173 -1.708 17.271 1.00 89.50 107 LYS A N 1
ATOM 891 C CA . LYS A 1 107 ? -2.859 -2.088 17.816 1.00 89.50 107 LYS A CA 1
ATOM 892 C C . LYS A 1 107 ? -2.336 -3.368 17.165 1.00 89.50 107 LYS A C 1
ATOM 894 O O . LYS A 1 107 ? -1.151 -3.440 16.826 1.00 89.50 107 LYS A O 1
ATOM 899 N N . MET A 1 108 ? -3.187 -4.375 16.976 1.00 88.56 108 MET A N 1
ATOM 900 C CA . MET A 1 108 ? -2.816 -5.631 16.314 1.00 88.56 108 MET A CA 1
ATOM 901 C C . MET A 1 108 ? -2.429 -5.410 14.850 1.00 88.56 108 MET A C 1
ATOM 903 O O . MET A 1 108 ? -1.375 -5.885 14.418 1.00 88.56 108 MET A O 1
ATOM 907 N N . MET A 1 109 ? -3.205 -4.619 14.112 1.00 89.44 109 MET A N 1
ATOM 908 C CA . MET A 1 109 ? -2.917 -4.272 12.721 1.00 89.44 109 MET A CA 1
ATOM 909 C C . MET A 1 109 ? -1.594 -3.509 12.582 1.00 89.44 109 MET A C 1
ATOM 911 O O . MET A 1 109 ? -0.783 -3.823 11.707 1.00 89.44 109 MET A O 1
ATOM 915 N N . ALA A 1 110 ? -1.318 -2.557 13.478 1.00 89.44 110 ALA A N 1
ATOM 916 C CA . ALA A 1 110 ? -0.047 -1.835 13.492 1.00 89.44 110 ALA A CA 1
ATOM 917 C C . ALA A 1 110 ? 1.152 -2.779 13.716 1.00 89.44 110 ALA A C 1
ATOM 919 O O . ALA A 1 110 ? 2.149 -2.687 12.996 1.00 89.44 110 ALA A O 1
ATOM 920 N N . ARG A 1 111 ? 1.034 -3.737 14.651 1.00 91.50 111 ARG A N 1
ATOM 921 C CA . ARG A 1 111 ? 2.058 -4.775 14.890 1.00 91.50 111 ARG A CA 1
ATOM 922 C C . ARG A 1 111 ? 2.260 -5.680 13.674 1.00 91.50 111 ARG A C 1
ATOM 924 O O . ARG A 1 111 ? 3.390 -6.057 13.365 1.00 91.50 111 ARG A O 1
ATOM 931 N N . PHE A 1 112 ? 1.183 -6.028 12.975 1.00 91.38 112 PHE A N 1
ATOM 932 C CA . PHE A 1 112 ? 1.266 -6.831 11.759 1.00 91.38 112 PHE A CA 1
ATOM 933 C C . PHE A 1 112 ? 1.999 -6.086 10.637 1.00 91.38 112 PHE A C 1
ATOM 935 O O . PHE A 1 112 ? 2.886 -6.662 10.002 1.00 91.38 112 PHE A O 1
ATOM 942 N N . CYS A 1 113 ? 1.701 -4.797 10.448 1.00 86.31 113 CYS A N 1
ATOM 943 C CA . CYS A 1 113 ? 2.412 -3.947 9.492 1.00 86.31 113 CYS A CA 1
ATOM 944 C C . CYS A 1 113 ? 3.918 -3.894 9.801 1.00 86.31 113 CYS A C 1
ATOM 946 O O . CYS A 1 113 ? 4.733 -4.035 8.890 1.00 86.31 113 CYS A O 1
ATOM 948 N N . ASP A 1 114 ? 4.302 -3.781 11.078 1.00 91.25 114 ASP A N 1
ATOM 949 C CA . ASP A 1 114 ? 5.712 -3.820 11.497 1.00 91.25 114 ASP A CA 1
ATOM 950 C C . ASP A 1 114 ? 6.398 -5.141 11.142 1.00 91.25 114 ASP A C 1
ATOM 952 O O . ASP A 1 114 ? 7.501 -5.153 10.589 1.00 91.25 114 ASP A O 1
ATOM 956 N N . LEU A 1 115 ? 5.724 -6.264 11.391 1.00 91.50 115 LEU A N 1
ATOM 957 C CA . LEU A 1 115 ? 6.216 -7.589 11.015 1.00 91.50 115 LEU A CA 1
ATOM 958 C C . LEU A 1 115 ? 6.394 -7.738 9.499 1.00 91.50 115 LEU A C 1
ATOM 960 O O . LEU A 1 115 ? 7.371 -8.345 9.050 1.00 91.50 115 LEU A O 1
ATOM 964 N N . GLN A 1 116 ? 5.467 -7.205 8.700 1.00 86.25 116 GLN A N 1
ATOM 965 C CA . GLN A 1 116 ? 5.570 -7.224 7.240 1.00 86.25 116 GLN A CA 1
ATOM 966 C C . GLN A 1 116 ? 6.757 -6.393 6.752 1.00 86.25 116 GLN A C 1
ATOM 968 O O . GLN A 1 116 ? 7.565 -6.899 5.970 1.00 86.25 116 GLN A O 1
ATOM 973 N N . ILE A 1 117 ? 6.904 -5.162 7.255 1.00 91.69 117 ILE A N 1
ATOM 974 C CA . ILE A 1 117 ? 8.035 -4.283 6.932 1.00 91.69 117 ILE A CA 1
ATOM 975 C C . ILE A 1 117 ? 9.350 -4.989 7.260 1.00 91.69 117 ILE A C 1
ATOM 977 O O . ILE A 1 117 ? 10.221 -5.092 6.397 1.00 91.69 117 ILE A O 1
ATOM 981 N N . PHE A 1 118 ? 9.468 -5.563 8.459 1.00 93.75 118 PHE A N 1
ATOM 982 C CA . PHE A 1 118 ? 10.659 -6.301 8.873 1.00 93.75 118 PHE A CA 1
ATOM 983 C C . PHE A 1 118 ? 10.985 -7.467 7.927 1.00 93.75 118 PHE A C 1
ATOM 985 O O . PHE A 1 118 ? 12.127 -7.616 7.487 1.00 93.75 118 PHE A O 1
ATOM 992 N N . LYS A 1 119 ? 9.985 -8.281 7.561 1.00 92.38 119 LYS A N 1
ATOM 993 C CA . LYS A 1 119 ? 10.169 -9.410 6.634 1.00 92.38 119 LYS A CA 1
ATOM 994 C C . LYS A 1 119 ? 10.626 -8.950 5.250 1.00 92.38 119 LYS A C 1
ATOM 996 O O . LYS A 1 119 ? 11.505 -9.584 4.669 1.00 92.38 119 LYS A O 1
ATOM 1001 N N . PHE A 1 120 ? 10.051 -7.875 4.717 1.00 90.94 120 PHE A N 1
ATOM 1002 C CA . PHE A 1 120 ? 10.448 -7.341 3.414 1.00 90.94 120 PHE A CA 1
ATOM 1003 C C . PHE A 1 120 ? 11.844 -6.719 3.449 1.00 90.94 120 PHE A C 1
ATOM 1005 O O . PHE A 1 120 ? 12.652 -7.020 2.575 1.00 90.94 120 PHE A O 1
ATOM 1012 N N . MET A 1 121 ? 12.175 -5.951 4.489 1.00 91.81 121 MET A N 1
ATOM 1013 C CA . MET A 1 121 ? 13.523 -5.404 4.675 1.00 91.81 121 MET A CA 1
ATOM 1014 C C . MET A 1 121 ? 14.576 -6.511 4.788 1.00 91.81 121 MET A C 1
ATOM 1016 O O . MET A 1 121 ? 15.632 -6.424 4.163 1.00 91.81 121 MET A O 1
ATOM 1020 N N . LYS A 1 122 ? 14.279 -7.590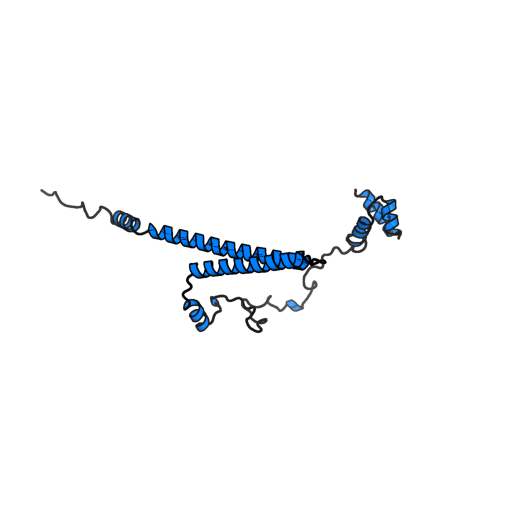 5.525 1.00 92.94 122 LYS A N 1
ATOM 1021 C CA . LYS A 1 122 ? 15.164 -8.759 5.616 1.00 92.94 122 LYS A CA 1
ATOM 1022 C C . LYS A 1 122 ? 15.404 -9.392 4.241 1.00 92.94 122 LYS A C 1
ATOM 1024 O O . LYS A 1 122 ? 16.551 -9.639 3.884 1.00 92.94 122 LYS A O 1
ATOM 1029 N N . LYS A 1 123 ? 14.344 -9.588 3.449 1.00 91.38 123 LYS A N 1
ATOM 1030 C CA . LYS A 1 123 ? 14.447 -10.124 2.081 1.00 91.38 123 LYS A CA 1
ATOM 1031 C C . LYS A 1 123 ? 15.252 -9.219 1.148 1.00 91.38 123 LYS A C 1
ATOM 1033 O O . LYS A 1 123 ? 16.018 -9.733 0.342 1.00 91.38 123 LYS A O 1
ATOM 1038 N N . ILE A 1 124 ? 15.103 -7.896 1.246 1.00 91.06 124 ILE A N 1
ATOM 1039 C CA . ILE A 1 124 ? 15.915 -6.946 0.465 1.00 91.06 124 ILE A CA 1
ATOM 1040 C C . ILE A 1 124 ? 17.396 -7.116 0.818 1.00 91.06 124 ILE A C 1
ATOM 1042 O O . ILE A 1 124 ? 18.204 -7.338 -0.078 1.00 91.06 124 ILE A O 1
ATOM 1046 N N . LYS A 1 125 ? 17.734 -7.144 2.113 1.00 92.50 125 LYS A N 1
ATOM 1047 C CA . LYS A 1 125 ? 19.114 -7.343 2.580 1.00 92.50 125 LYS A CA 1
ATOM 1048 C C . LYS A 1 125 ? 19.723 -8.667 2.098 1.00 92.50 125 LYS A C 1
ATOM 1050 O O . LYS A 1 125 ? 20.909 -8.725 1.791 1.00 92.50 125 LYS A O 1
ATOM 1055 N N . GLU A 1 126 ? 18.929 -9.737 2.041 1.00 91.19 126 GLU A N 1
ATOM 1056 C CA . GLU A 1 126 ? 19.347 -11.035 1.486 1.00 91.19 126 GLU A CA 1
ATOM 105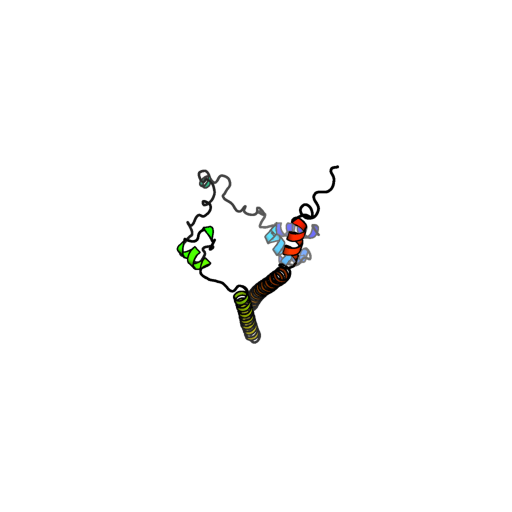7 C C . GLU A 1 126 ? 19.580 -10.978 -0.034 1.00 91.19 126 GLU A C 1
ATOM 1059 O O . GLU A 1 126 ? 20.452 -11.674 -0.551 1.00 91.19 126 GLU A O 1
ATOM 1064 N N . LEU A 1 127 ? 18.809 -10.168 -0.765 1.00 89.19 127 LEU A N 1
ATOM 1065 C CA . LEU A 1 127 ? 18.957 -9.994 -2.213 1.00 89.19 127 LEU A CA 1
ATOM 1066 C C . LEU A 1 127 ? 20.160 -9.125 -2.580 1.00 89.19 127 LEU A C 1
ATOM 1068 O O . LEU A 1 127 ? 20.837 -9.434 -3.555 1.00 89.19 127 LEU A O 1
ATOM 1072 N N . GLU A 1 128 ? 20.449 -8.088 -1.798 1.00 86.62 128 GLU A N 1
ATOM 1073 C CA . GLU A 1 128 ? 21.596 -7.192 -2.006 1.00 86.62 128 GLU A CA 1
ATOM 1074 C C . GLU A 1 128 ? 22.949 -7.903 -1.861 1.00 86.62 128 GLU A C 1
ATOM 1076 O O . GLU A 1 128 ? 23.936 -7.483 -2.453 1.00 86.62 128 GLU A O 1
ATOM 1081 N N . GLN A 1 129 ? 23.003 -9.007 -1.110 1.00 88.69 129 GLN A N 1
ATOM 1082 C CA . GLN A 1 129 ? 24.215 -9.819 -0.940 1.00 88.69 129 GLN A CA 1
ATOM 1083 C C . GLN A 1 129 ? 24.501 -10.747 -2.131 1.00 88.69 129 GLN A C 1
ATOM 1085 O O . GLN A 1 129 ? 25.566 -11.366 -2.193 1.00 88.69 129 GLN A O 1
ATOM 1090 N N . LYS A 1 130 ? 23.558 -10.899 -3.067 1.00 88.00 130 LYS A N 1
ATOM 1091 C CA . LYS A 1 130 ? 23.733 -11.776 -4.229 1.00 88.00 130 LYS A CA 1
ATOM 1092 C C . LYS A 1 130 ? 24.582 -11.078 -5.290 1.00 88.00 130 LYS A C 1
ATOM 1094 O O . LYS A 1 130 ? 24.442 -9.883 -5.515 1.00 88.00 130 LYS A O 1
ATOM 1099 N N . LYS A 1 131 ? 25.428 -11.847 -5.990 1.00 79.19 131 LYS A N 1
ATOM 1100 C CA . LYS A 1 131 ? 26.266 -11.340 -7.099 1.00 79.19 131 LYS A CA 1
ATOM 1101 C C . LYS A 1 131 ? 25.450 -10.666 -8.206 1.00 79.19 131 LYS A C 1
ATOM 1103 O O . LYS A 1 131 ? 25.937 -9.736 -8.833 1.00 79.19 131 LYS A O 1
ATOM 1108 N N . GLU A 1 132 ? 24.231 -11.142 -8.433 1.00 84.44 132 GLU A N 1
ATOM 1109 C CA . GLU A 1 132 ? 23.284 -10.564 -9.379 1.00 84.44 132 GLU A CA 1
ATOM 1110 C C . GLU A 1 132 ? 22.037 -10.142 -8.601 1.00 84.44 132 GLU A C 1
ATOM 1112 O O . GLU A 1 132 ? 21.339 -10.980 -8.022 1.00 84.44 132 GLU A O 1
ATOM 1117 N N . VAL A 1 133 ? 21.808 -8.831 -8.525 1.00 81.38 133 VAL A N 1
ATOM 1118 C CA . VAL A 1 133 ? 20.741 -8.234 -7.720 1.00 81.38 133 VAL A CA 1
ATOM 1119 C C . VAL A 1 133 ? 19.526 -7.980 -8.615 1.00 81.38 133 VAL A C 1
ATOM 1121 O O . VAL A 1 133 ? 19.584 -7.104 -9.481 1.00 81.38 133 VAL A O 1
ATOM 1124 N N . PRO A 1 134 ? 18.397 -8.688 -8.422 1.00 86.06 134 PRO A N 1
ATOM 1125 C CA . PRO A 1 134 ? 17.198 -8.470 -9.223 1.00 86.06 134 PRO A CA 1
ATOM 1126 C C . PRO A 1 134 ? 16.517 -7.158 -8.806 1.00 86.06 134 PRO A C 1
ATOM 1128 O O . PRO A 1 134 ? 15.682 -7.135 -7.897 1.00 86.06 134 PRO A O 1
ATOM 1131 N N . HIS A 1 135 ? 16.884 -6.054 -9.462 1.00 84.81 135 HIS A N 1
ATOM 1132 C CA . HIS A 1 135 ? 16.436 -4.703 -9.106 1.00 84.81 135 HIS A CA 1
ATOM 1133 C C . HIS A 1 135 ? 14.901 -4.569 -9.064 1.00 84.81 135 HIS A C 1
ATOM 1135 O O . HIS A 1 135 ? 14.355 -3.994 -8.122 1.00 84.81 135 HIS A O 1
ATOM 1141 N N . ASP A 1 136 ? 14.191 -5.198 -10.006 1.00 88.38 136 ASP A N 1
ATOM 1142 C CA . ASP A 1 136 ? 12.722 -5.198 -10.056 1.00 88.38 136 ASP A CA 1
ATOM 1143 C C . ASP A 1 136 ? 12.076 -5.793 -8.799 1.00 88.38 136 ASP A C 1
ATOM 1145 O O . ASP A 1 136 ? 11.021 -5.342 -8.348 1.00 88.38 136 ASP A O 1
ATOM 1149 N N . LEU A 1 137 ? 12.697 -6.821 -8.216 1.00 88.38 137 LEU A N 1
ATOM 1150 C CA . LEU A 1 137 ? 12.167 -7.486 -7.031 1.00 88.38 137 LEU A CA 1
ATOM 1151 C C . LEU A 1 137 ? 12.357 -6.621 -5.780 1.00 88.38 137 LEU A C 1
ATOM 1153 O O . LEU A 1 137 ? 11.455 -6.548 -4.945 1.00 88.38 137 LEU A O 1
ATOM 1157 N N . ILE A 1 138 ? 13.490 -5.920 -5.682 1.00 88.12 138 ILE A N 1
ATOM 1158 C CA . ILE A 1 138 ? 13.737 -4.935 -4.621 1.00 88.12 138 ILE A CA 1
ATOM 1159 C C . ILE A 1 138 ? 12.731 -3.786 -4.723 1.00 88.12 138 ILE A C 1
ATOM 1161 O O . ILE A 1 138 ? 12.129 -3.414 -3.716 1.00 88.12 138 ILE A O 1
ATOM 1165 N N . LEU A 1 139 ? 12.473 -3.277 -5.933 1.00 90.62 139 LEU A N 1
ATOM 1166 C CA . LEU A 1 139 ? 11.495 -2.209 -6.148 1.00 90.62 139 LEU A CA 1
ATOM 1167 C C . LEU A 1 139 ? 10.081 -2.628 -5.715 1.00 90.62 139 LEU A C 1
ATOM 1169 O O . LEU A 1 139 ? 9.379 -1.855 -5.062 1.00 90.62 139 LEU A O 1
ATOM 1173 N N . ARG A 1 140 ? 9.680 -3.873 -6.008 1.00 91.81 140 ARG A N 1
ATOM 1174 C CA . ARG A 1 140 ? 8.403 -4.434 -5.534 1.00 91.81 140 ARG A CA 1
ATOM 1175 C C . ARG A 1 140 ? 8.337 -4.495 -4.011 1.00 91.81 140 ARG A C 1
ATOM 1177 O O . ARG A 1 140 ? 7.348 -4.044 -3.442 1.00 91.81 140 ARG A O 1
ATOM 1184 N N . TYR A 1 141 ? 9.375 -5.009 -3.347 1.00 92.12 141 TYR A N 1
ATOM 1185 C CA . TYR A 1 141 ? 9.402 -5.060 -1.882 1.00 92.12 141 TYR A CA 1
ATOM 1186 C C . TYR A 1 141 ? 9.369 -3.669 -1.248 1.00 92.12 141 TYR A C 1
ATOM 1188 O O . TYR A 1 141 ? 8.634 -3.474 -0.284 1.00 92.12 141 TYR A O 1
ATOM 1196 N N . ASN A 1 142 ? 10.074 -2.691 -1.818 1.00 90.94 142 ASN A N 1
ATOM 1197 C CA . ASN A 1 142 ? 9.988 -1.297 -1.380 1.00 90.94 142 ASN A CA 1
ATOM 1198 C C . ASN A 1 142 ? 8.564 -0.742 -1.523 1.00 90.94 142 ASN A C 1
ATOM 1200 O O . ASN A 1 142 ? 8.058 -0.108 -0.600 1.00 90.94 142 ASN A O 1
ATOM 1204 N N . GLY A 1 143 ? 7.876 -1.042 -2.628 1.00 93.00 143 GLY A N 1
ATOM 1205 C CA . GLY A 1 143 ? 6.473 -0.667 -2.812 1.00 93.00 143 GLY A CA 1
ATOM 1206 C C . GLY A 1 143 ? 5.539 -1.277 -1.759 1.00 93.00 143 GLY A C 1
ATOM 1207 O O . GLY A 1 143 ? 4.673 -0.582 -1.229 1.00 93.00 143 GLY A O 1
ATOM 1208 N N . GLU A 1 144 ? 5.721 -2.554 -1.416 1.00 93.69 144 GLU A N 1
ATOM 1209 C CA . GLU A 1 144 ? 4.941 -3.210 -0.355 1.00 93.69 144 GLU A CA 1
ATOM 1210 C C . GLU A 1 144 ? 5.263 -2.656 1.043 1.00 93.69 144 GLU A C 1
ATOM 1212 O O . GLU A 1 144 ? 4.356 -2.474 1.856 1.00 93.69 144 GLU A O 1
ATOM 1217 N N . ILE A 1 145 ? 6.526 -2.306 1.310 1.00 91.12 145 ILE A N 1
ATOM 1218 C CA . ILE A 1 145 ? 6.934 -1.620 2.546 1.00 91.12 145 ILE A CA 1
ATOM 1219 C C . ILE A 1 145 ? 6.217 -0.272 2.674 1.00 91.12 145 ILE A C 1
ATOM 1221 O O . ILE A 1 145 ? 5.671 0.022 3.735 1.00 91.12 145 ILE A O 1
ATOM 1225 N N . GLU A 1 146 ? 6.173 0.536 1.613 1.00 94.88 146 GLU A N 1
ATOM 1226 C CA . GLU A 1 146 ? 5.495 1.838 1.643 1.00 94.88 146 GLU A CA 1
ATOM 1227 C C . GLU A 1 146 ? 3.982 1.703 1.867 1.00 94.88 146 GLU A C 1
ATOM 1229 O O . GLU A 1 146 ? 3.395 2.457 2.649 1.00 94.88 146 GLU A O 1
ATOM 1234 N N . LYS A 1 147 ? 3.341 0.690 1.269 1.00 93.31 147 LYS A N 1
ATOM 1235 C CA . LYS A 1 147 ? 1.930 0.375 1.550 1.00 93.31 147 LYS A CA 1
ATOM 1236 C C . LYS A 1 147 ? 1.714 0.005 3.018 1.00 93.31 147 LYS A C 1
ATOM 1238 O O . LYS A 1 147 ? 0.806 0.551 3.646 1.00 93.31 147 LYS A O 1
ATOM 1243 N N . ALA A 1 148 ? 2.551 -0.875 3.573 1.00 89.50 148 ALA A N 1
ATOM 1244 C CA . ALA A 1 148 ? 2.463 -1.298 4.971 1.00 89.50 148 ALA A CA 1
ATOM 1245 C C . ALA A 1 148 ? 2.713 -0.132 5.943 1.00 89.50 148 ALA A C 1
ATOM 1247 O O . ALA A 1 148 ? 1.976 0.026 6.915 1.00 89.50 148 ALA A O 1
ATOM 1248 N N . LYS A 1 149 ? 3.684 0.746 5.654 1.00 92.88 149 LYS A N 1
ATOM 1249 C CA . LYS A 1 149 ? 3.920 1.980 6.423 1.00 92.88 149 LYS A CA 1
ATOM 1250 C C . LYS A 1 149 ? 2.699 2.891 6.408 1.00 92.88 149 LYS A C 1
ATOM 1252 O O . LYS A 1 149 ? 2.261 3.338 7.464 1.00 92.88 149 LYS A O 1
ATOM 1257 N N . LYS A 1 150 ? 2.118 3.136 5.230 1.00 92.50 150 LYS A N 1
ATOM 1258 C CA . LYS A 1 150 ? 0.919 3.973 5.093 1.00 92.50 150 LYS A CA 1
ATOM 1259 C C . LYS A 1 150 ? -0.266 3.388 5.860 1.00 92.50 150 LYS A C 1
ATOM 1261 O O . LYS A 1 150 ? -1.007 4.136 6.490 1.00 92.50 150 LYS A O 1
ATOM 1266 N N . GLN A 1 151 ? -0.436 2.068 5.831 1.00 90.25 151 GLN A N 1
ATOM 1267 C CA . GLN A 1 151 ? -1.478 1.395 6.602 1.00 90.25 151 GLN A CA 1
ATOM 1268 C C . GLN A 1 151 ? -1.242 1.534 8.111 1.00 90.25 151 GLN A C 1
ATOM 1270 O O . GLN A 1 151 ? -2.170 1.881 8.837 1.00 90.25 151 GLN A O 1
ATOM 1275 N N . LYS A 1 152 ? 0.000 1.352 8.575 1.00 90.88 152 LYS A N 1
ATOM 1276 C CA . LYS A 1 152 ? 0.372 1.555 9.981 1.00 90.88 152 LYS A CA 1
ATOM 1277 C C . LYS A 1 152 ? 0.071 2.977 10.453 1.00 90.88 152 LYS A C 1
ATOM 1279 O O . LYS A 1 152 ? -0.501 3.144 11.524 1.00 90.88 152 LYS A O 1
ATOM 1284 N N . ILE A 1 153 ? 0.441 3.984 9.659 1.00 91.69 153 ILE A N 1
ATOM 1285 C CA . ILE A 1 153 ? 0.192 5.398 9.976 1.00 91.69 153 ILE A CA 1
ATOM 1286 C C . ILE A 1 153 ? -1.305 5.638 10.179 1.00 91.69 153 ILE A C 1
ATOM 1288 O O . ILE A 1 153 ? -1.681 6.180 11.209 1.00 91.69 153 ILE A O 1
ATOM 1292 N N . LYS A 1 154 ? -2.159 5.129 9.284 1.00 91.38 154 LYS A N 1
ATOM 1293 C CA . LYS A 1 154 ? -3.617 5.237 9.438 1.00 91.38 154 LYS A CA 1
ATOM 1294 C C . LYS A 1 154 ? -4.134 4.594 10.726 1.00 91.38 154 LYS A C 1
ATOM 1296 O O . LYS A 1 154 ? -4.979 5.176 11.394 1.00 91.38 154 LYS A O 1
ATOM 1301 N N . CYS A 1 155 ? -3.636 3.410 11.093 1.00 87.44 155 CYS A N 1
ATOM 1302 C CA . CYS A 1 155 ? -4.011 2.772 12.361 1.00 87.44 155 CYS A CA 1
ATOM 1303 C C . CYS A 1 155 ? -3.600 3.629 13.568 1.00 87.44 155 CYS A C 1
ATOM 1305 O O . CYS A 1 155 ? -4.351 3.729 14.531 1.00 87.44 155 CYS A O 1
ATOM 1307 N N . ILE A 1 156 ? -2.426 4.264 13.516 1.00 89.38 156 ILE A N 1
ATOM 1308 C CA . ILE A 1 156 ? -1.949 5.159 14.577 1.00 89.38 156 ILE A CA 1
ATOM 1309 C C . ILE A 1 156 ? -2.804 6.430 14.651 1.00 89.38 156 ILE A C 1
ATOM 1311 O O . ILE A 1 156 ? -3.215 6.811 15.741 1.00 89.38 156 ILE A O 1
ATOM 1315 N N . GLU A 1 157 ? -3.099 7.066 13.516 1.00 89.56 157 GLU A N 1
ATOM 1316 C CA . GLU A 1 157 ? -3.985 8.237 13.439 1.00 89.56 157 GLU A CA 1
ATOM 1317 C C . GLU A 1 157 ? -5.364 7.927 14.034 1.00 89.56 157 GLU A C 1
ATOM 1319 O O . GLU A 1 157 ? -5.890 8.712 14.820 1.00 89.56 157 GLU A O 1
ATOM 1324 N N . MET A 1 158 ? -5.913 6.749 13.728 1.00 87.50 158 MET A N 1
ATOM 1325 C CA . MET A 1 158 ? -7.196 6.300 14.268 1.00 87.50 158 MET A CA 1
ATOM 1326 C C . MET A 1 158 ? -7.145 6.109 15.791 1.00 87.50 158 MET A C 1
ATOM 1328 O O . MET A 1 158 ? -8.033 6.582 16.495 1.00 87.50 158 MET A O 1
ATOM 1332 N N . LEU A 1 159 ? -6.063 5.520 16.315 1.00 88.44 159 LEU A N 1
ATOM 1333 C CA . LEU A 1 159 ? -5.831 5.399 17.760 1.00 88.44 159 LEU A CA 1
ATOM 1334 C C . LEU A 1 159 ? -5.702 6.760 18.458 1.00 88.44 159 LEU A C 1
ATOM 1336 O O . LEU A 1 159 ? -6.174 6.919 19.583 1.00 88.44 159 LEU A O 1
ATOM 1340 N N . PHE A 1 160 ? -5.054 7.741 17.824 1.00 86.88 160 PHE A N 1
ATOM 1341 C CA . PHE A 1 160 ? -4.982 9.100 18.365 1.00 86.88 160 PHE A CA 1
ATOM 1342 C C . PHE A 1 160 ? -6.364 9.759 18.404 1.00 86.88 160 PHE A C 1
ATOM 1344 O O . PHE A 1 160 ? -6.744 10.289 19.447 1.00 86.88 160 PHE A O 1
ATOM 1351 N N . ALA A 1 161 ? -7.141 9.654 17.324 1.00 85.94 161 ALA A N 1
ATOM 1352 C CA . ALA A 1 161 ? -8.496 10.197 17.265 1.00 85.94 161 ALA A CA 1
ATOM 1353 C C . ALA A 1 161 ? -9.416 9.587 18.340 1.00 85.94 161 ALA A C 1
ATOM 1355 O O . ALA A 1 161 ? -10.149 10.317 19.006 1.00 85.94 161 ALA A O 1
ATOM 1356 N N . MET A 1 162 ? -9.332 8.272 18.576 1.00 81.69 162 MET A N 1
ATOM 1357 C CA . MET A 1 162 ? -10.083 7.595 19.645 1.00 81.69 162 MET A CA 1
ATOM 1358 C C . MET A 1 162 ? -9.778 8.202 21.025 1.00 81.69 162 MET A C 1
ATOM 1360 O O . MET A 1 162 ? -10.698 8.597 21.743 1.00 81.69 162 MET A O 1
ATOM 1364 N N . LYS A 1 163 ? -8.498 8.411 21.361 1.00 79.94 163 LYS A N 1
ATOM 1365 C CA . LYS A 1 163 ? -8.085 9.027 22.640 1.00 79.94 163 LYS A CA 1
ATOM 1366 C C . LYS A 1 163 ? -8.563 10.475 22.810 1.00 79.94 163 LYS A C 1
ATOM 1368 O O . LYS A 1 163 ? -8.880 10.909 23.920 1.00 79.94 163 LYS A O 1
ATOM 1373 N N . GLU A 1 164 ? -8.644 11.240 21.724 1.00 75.94 164 GLU A N 1
ATOM 1374 C CA . GLU A 1 164 ? -9.201 12.601 21.756 1.00 75.94 164 GLU A CA 1
ATOM 1375 C C . GLU A 1 164 ? -10.710 12.605 22.052 1.00 75.94 164 GLU A C 1
ATOM 1377 O O . GLU A 1 164 ? -11.226 13.528 22.686 1.00 75.94 164 GLU A O 1
ATOM 1382 N N . THR A 1 165 ? -11.442 11.571 21.628 1.00 62.03 165 THR A N 1
ATOM 1383 C CA . THR A 1 165 ? -12.879 11.452 21.929 1.00 62.03 165 THR A CA 1
ATOM 1384 C C . THR A 1 165 ? -13.149 11.024 23.371 1.00 62.03 165 THR A C 1
ATOM 1386 O O . THR A 1 165 ? -14.092 11.522 23.990 1.00 62.03 165 THR A O 1
ATOM 1389 N N . GLU A 1 166 ? -12.288 10.186 23.951 1.00 60.03 166 GLU A N 1
ATOM 1390 C CA . GLU A 1 166 ? -12.354 9.800 25.367 1.00 60.03 166 GLU A CA 1
ATOM 1391 C C . GLU A 1 166 ? -12.074 10.987 26.299 1.00 60.03 166 GLU A C 1
ATOM 1393 O O . GLU A 1 166 ? -12.789 11.203 27.279 1.00 60.03 166 GLU A O 1
ATOM 1398 N N . THR A 1 167 ? -11.086 11.819 25.960 1.00 54.38 167 THR A N 1
ATOM 1399 C CA . THR A 1 167 ? -10.740 13.018 26.747 1.00 54.38 167 THR A CA 1
ATOM 1400 C C . THR A 1 167 ? -11.836 14.088 26.713 1.00 54.38 167 THR A C 1
ATOM 1402 O O . THR A 1 167 ? -12.078 14.741 27.726 1.00 54.38 167 THR A O 1
ATOM 1405 N N . LYS A 1 168 ? -12.572 14.225 25.601 1.00 53.41 168 LYS A N 1
ATOM 1406 C CA . LYS A 1 168 ? -13.754 15.108 25.514 1.00 53.41 168 LYS A CA 1
ATOM 1407 C C . LYS A 1 168 ? -14.968 14.579 26.289 1.00 53.41 168 LYS A C 1
ATOM 1409 O O . LYS A 1 168 ? -15.701 15.382 26.859 1.00 53.41 168 LYS A O 1
ATOM 1414 N N . LYS A 1 169 ? -15.161 13.256 26.378 1.00 48.34 169 LYS A N 1
ATOM 1415 C CA . LYS A 1 169 ? -16.196 12.643 27.238 1.00 48.34 169 LYS A CA 1
ATOM 1416 C C . LYS A 1 169 ? -15.925 12.850 28.737 1.00 48.34 169 LYS A C 1
ATOM 1418 O O . LYS A 1 169 ? -16.874 12.957 29.507 1.00 48.34 169 LYS A O 1
ATOM 1423 N N . GLY A 1 170 ? -14.659 12.967 29.150 1.00 42.25 170 GLY A N 1
ATOM 1424 C CA . GLY A 1 170 ? -14.260 13.167 30.554 1.00 42.25 170 GLY A CA 1
ATOM 1425 C C . GLY A 1 170 ? -14.599 14.538 31.163 1.00 42.25 170 GLY A C 1
ATOM 1426 O O . GLY A 1 170 ? -14.659 14.656 32.382 1.00 42.25 170 GLY A O 1
ATOM 1427 N N . TYR A 1 171 ? -14.877 15.557 30.340 1.00 42.84 171 TYR A N 1
ATOM 1428 C CA . TYR A 1 171 ? -15.303 16.900 30.778 1.00 42.84 171 TYR A CA 1
ATOM 1429 C C . TYR A 1 171 ? -16.785 17.197 30.465 1.00 42.84 171 TYR A C 1
ATOM 1431 O O . TYR A 1 171 ? -17.222 18.342 30.555 1.00 42.84 171 TYR A O 1
ATOM 1439 N N . GLY A 1 172 ? -17.564 16.179 30.084 1.00 50.94 172 GLY A N 1
ATOM 1440 C CA . GLY A 1 172 ? -18.922 16.326 29.549 1.00 50.94 172 GLY A CA 1
ATOM 1441 C C . GLY A 1 172 ? -20.071 16.040 30.517 1.00 50.94 172 GLY A C 1
ATOM 1442 O O . GLY A 1 172 ? -21.171 15.797 30.050 1.00 50.94 172 GLY A O 1
ATOM 1443 N N . THR A 1 173 ? -19.862 16.012 31.837 1.00 51.12 173 THR A N 1
ATOM 1444 C CA . THR A 1 173 ? -20.966 15.740 32.791 1.00 51.12 173 THR A CA 1
ATOM 1445 C C . THR A 1 173 ? -21.100 16.755 33.925 1.00 51.12 173 THR A C 1
ATOM 1447 O O . THR A 1 173 ? -22.150 16.821 34.554 1.00 51.12 173 THR A O 1
ATOM 1450 N N . ALA A 1 174 ? -20.092 17.601 34.169 1.00 51.09 174 ALA A N 1
ATOM 1451 C CA . ALA A 1 174 ? -20.187 18.666 35.174 1.00 51.09 174 ALA A CA 1
ATOM 1452 C C . ALA A 1 174 ? -20.796 19.966 34.611 1.00 51.09 174 ALA A C 1
ATOM 1454 O O . ALA A 1 174 ? -21.477 20.693 35.330 1.00 51.09 174 ALA A O 1
ATOM 1455 N N . TYR A 1 175 ? -20.578 20.254 33.322 1.00 49.66 175 TYR A N 1
ATOM 1456 C CA . TYR A 1 175 ? -21.092 21.469 32.677 1.00 49.66 175 TYR A CA 1
ATOM 1457 C C . TYR A 1 175 ? -22.529 21.327 32.169 1.00 49.66 175 TYR A C 1
ATOM 1459 O O . TYR A 1 175 ? -23.243 22.324 32.122 1.00 49.66 175 TYR A O 1
ATOM 1467 N N . ASP A 1 176 ? -22.980 20.111 31.851 1.00 55.16 176 ASP A N 1
ATOM 1468 C CA . ASP A 1 176 ? -24.353 19.883 31.387 1.00 55.16 176 ASP A CA 1
ATOM 1469 C C . ASP A 1 176 ? -25.374 20.184 32.492 1.00 55.16 176 ASP A C 1
ATOM 1471 O O . ASP A 1 176 ? -26.336 20.906 32.239 1.00 55.16 176 ASP A O 1
ATOM 1475 N N . GLY A 1 177 ? -25.102 19.789 33.743 1.00 54.94 177 GLY A N 1
ATOM 1476 C CA . GLY A 1 177 ? -25.950 20.150 34.887 1.00 54.94 177 GLY A CA 1
ATOM 1477 C C . GLY A 1 177 ? -25.947 21.652 35.210 1.00 54.94 177 GLY A C 1
ATOM 1478 O O . GLY A 1 177 ? -26.973 22.207 35.593 1.00 54.94 177 GLY A O 1
ATOM 1479 N N . PHE A 1 178 ? -24.822 22.348 35.000 1.00 50.66 178 PHE A N 1
ATOM 1480 C CA . PHE A 1 178 ? -24.735 23.804 35.177 1.00 50.66 178 PHE A CA 1
ATOM 1481 C C . PHE A 1 178 ? -25.523 24.568 34.098 1.00 50.66 178 PHE A C 1
ATOM 1483 O O . PHE A 1 178 ? -26.194 25.558 34.390 1.00 50.66 178 PHE A O 1
ATOM 1490 N N . ILE A 1 179 ? -25.485 24.096 32.849 1.00 56.44 179 ILE A N 1
ATOM 1491 C CA . ILE A 1 179 ? -26.236 24.681 31.730 1.00 56.44 179 ILE A CA 1
ATOM 1492 C C . ILE A 1 179 ? -27.735 24.365 31.836 1.00 56.44 179 ILE A C 1
ATOM 1494 O O . ILE A 1 179 ? -28.559 25.209 31.485 1.00 56.44 179 ILE A O 1
ATOM 1498 N N . GLU A 1 180 ? -28.103 23.190 32.341 1.00 59.81 180 GLU A N 1
ATOM 1499 C CA . GLU A 1 180 ? -29.493 22.818 32.622 1.00 59.81 180 GLU A CA 1
ATOM 1500 C C . GLU A 1 180 ? -30.077 23.650 33.779 1.00 59.81 180 GLU A C 1
ATOM 1502 O O . GLU A 1 180 ? -31.173 24.196 33.644 1.00 59.81 180 GLU A O 1
ATOM 1507 N N . ALA A 1 181 ? -29.294 23.889 34.839 1.00 60.72 181 ALA A N 1
ATOM 1508 C CA . ALA A 1 181 ? -29.649 24.795 35.937 1.00 60.72 181 ALA A CA 1
ATOM 1509 C C . ALA A 1 181 ? -29.788 26.266 35.492 1.00 60.72 181 ALA A C 1
ATOM 1511 O O . ALA A 1 181 ? -30.682 26.972 35.952 1.00 60.72 181 ALA A O 1
ATOM 1512 N N . LEU A 1 182 ? -28.955 26.736 34.553 1.00 56.00 182 LEU A N 1
ATOM 1513 C CA . LEU A 1 182 ? -29.092 28.074 33.953 1.00 56.00 182 LEU A CA 1
ATOM 1514 C C . LEU A 1 182 ? -30.329 28.198 33.048 1.00 56.00 182 LEU A C 1
ATOM 1516 O O . LEU A 1 182 ? -30.911 29.279 32.947 1.00 56.00 182 LEU A O 1
ATOM 1520 N N . LYS A 1 183 ? -30.741 27.106 32.393 1.00 58.09 183 LYS A N 1
ATOM 1521 C CA . LYS A 1 183 ? -31.927 27.058 31.523 1.00 58.09 183 LYS A CA 1
ATOM 1522 C C . LYS A 1 183 ? -33.240 26.945 32.293 1.00 58.09 183 LYS A C 1
ATOM 1524 O O . LYS A 1 183 ? -34.264 27.353 31.752 1.00 58.09 183 LYS A O 1
ATOM 1529 N N . GLN A 1 184 ? -33.223 26.445 33.530 1.00 61.75 184 GLN A N 1
ATOM 1530 C CA . GLN A 1 184 ? -34.424 26.365 34.372 1.00 61.75 184 GLN A CA 1
ATOM 1531 C C . GLN A 1 184 ? -34.963 27.728 34.829 1.00 61.75 184 GLN A C 1
ATOM 1533 O O . GLN A 1 184 ? -36.098 27.782 35.277 1.00 61.75 184 GLN A O 1
ATOM 1538 N N . GLY A 1 185 ? -34.235 28.828 34.600 1.00 42.78 185 GLY A N 1
ATOM 1539 C CA . GLY A 1 185 ? -34.770 30.189 34.656 1.00 42.78 185 GLY A CA 1
ATOM 1540 C C . GLY A 1 185 ? -35.160 30.661 36.062 1.00 42.78 185 GLY A C 1
ATOM 1541 O O . GLY A 1 185 ? -36.001 30.090 36.743 1.00 42.78 185 GLY A O 1
ATOM 1542 N N . ALA A 1 186 ? -34.612 31.800 36.482 1.00 48.00 186 ALA A N 1
ATOM 1543 C CA . ALA A 1 186 ? -34.913 32.477 37.747 1.00 48.00 186 ALA A CA 1
ATOM 1544 C C . ALA A 1 186 ? -36.346 33.067 37.837 1.00 48.00 186 ALA A C 1
ATOM 1546 O O . ALA A 1 186 ? -36.533 34.140 38.407 1.00 48.00 186 ALA A O 1
ATOM 1547 N N . LYS A 1 187 ? -37.358 32.413 37.249 1.00 48.16 187 LYS A N 1
ATOM 1548 C CA . LYS A 1 187 ? -38.742 32.905 37.185 1.00 48.16 187 LYS A CA 1
ATOM 1549 C C . LYS A 1 187 ? -39.692 32.253 38.200 1.00 48.16 187 LYS A C 1
ATOM 1551 O O . LYS A 1 187 ? -40.779 32.778 38.384 1.00 48.16 187 LYS A O 1
ATOM 1556 N N . GLU A 1 188 ? -39.284 31.193 38.906 1.00 49.84 188 GLU A N 1
ATOM 1557 C CA . GLU A 1 188 ? -40.113 30.551 39.952 1.00 49.84 188 GLU A CA 1
ATOM 1558 C C . GLU A 1 188 ? -39.621 30.769 41.396 1.00 49.84 188 GLU A C 1
ATOM 1560 O O . GLU A 1 188 ? -40.270 30.322 42.333 1.00 49.84 188 GLU A O 1
ATOM 1565 N N . VAL A 1 189 ? -38.507 31.481 41.617 1.00 49.41 189 VAL A N 1
ATOM 1566 C CA . VAL A 1 189 ? -37.974 31.705 42.984 1.00 49.41 189 VAL A CA 1
ATOM 1567 C C . VAL A 1 189 ? -38.332 33.093 43.550 1.00 49.41 189 VAL A C 1
ATOM 1569 O O . VAL A 1 189 ? -38.207 33.305 44.751 1.00 49.41 189 VAL A O 1
ATOM 1572 N N . TRP A 1 190 ? -38.813 34.039 42.727 1.00 47.94 190 TRP A N 1
ATOM 1573 C CA . TRP A 1 190 ? -39.024 35.443 43.141 1.00 47.94 190 TRP A CA 1
ATOM 1574 C C . TRP A 1 190 ? -40.289 36.116 42.556 1.00 47.94 190 TRP A C 1
ATOM 1576 O O . TRP A 1 190 ? -40.248 37.281 42.174 1.00 47.94 190 TRP A O 1
ATOM 1586 N N . SER A 1 191 ? -41.414 35.403 42.471 1.00 38.56 191 SER A N 1
ATOM 1587 C CA . SER A 1 191 ? -42.745 35.953 42.130 1.00 38.56 191 SER A CA 1
ATOM 1588 C C . SER A 1 191 ? -43.789 35.097 42.862 1.00 38.56 191 SER A C 1
ATOM 1590 O O . SER A 1 191 ? -43.740 33.879 42.731 1.00 38.56 191 SER A O 1
ATOM 1592 N N . ASP A 1 192 ? -44.688 35.566 43.728 1.00 42.25 192 ASP A N 1
ATOM 1593 C CA . ASP A 1 192 ? -45.116 36.900 44.166 1.00 42.25 192 ASP A CA 1
ATOM 1594 C C . ASP A 1 192 ? -45.542 36.835 45.650 1.00 42.25 192 ASP A C 1
ATOM 1596 O O . ASP A 1 192 ? -45.866 35.755 46.152 1.00 42.25 192 ASP A O 1
ATOM 1600 N N . ASN A 1 193 ? -45.628 37.998 46.313 1.00 44.66 193 ASN A N 1
ATOM 1601 C CA . ASN A 1 193 ? -46.859 38.520 46.948 1.00 44.66 193 ASN A CA 1
ATOM 1602 C C . ASN A 1 193 ? -46.584 39.295 48.241 1.00 44.66 193 ASN A C 1
ATOM 1604 O O . ASN A 1 193 ? -46.660 38.731 49.324 1.00 44.66 193 ASN A O 1
ATOM 1608 N N . HIS A 1 194 ? -46.366 40.599 48.112 1.00 38.59 194 HIS A N 1
ATOM 1609 C CA . HIS A 1 194 ? -46.919 41.640 48.986 1.00 38.59 194 HIS A CA 1
ATOM 1610 C C . HIS A 1 194 ? -46.931 42.884 48.079 1.00 38.59 194 HIS A C 1
ATOM 1612 O O . HIS A 1 194 ? -45.898 43.241 47.529 1.00 38.59 194 HIS A O 1
ATOM 1618 N N . ASP A 1 195 ? -48.081 43.391 47.639 1.00 46.25 195 ASP A N 1
ATOM 1619 C CA . ASP A 1 195 ? -49.015 44.124 48.486 1.00 46.25 195 ASP A CA 1
ATOM 1620 C C . ASP A 1 195 ? -50.447 44.121 47.924 1.00 46.25 195 ASP A C 1
ATOM 1622 O O . ASP A 1 195 ? -50.648 44.332 46.729 1.00 46.25 195 ASP A O 1
ATOM 1626 N N . THR A 1 196 ? -51.438 44.014 48.812 1.00 40.56 196 THR A N 1
ATOM 1627 C CA . THR A 1 196 ? -52.683 44.793 48.716 1.00 40.56 196 THR A CA 1
ATOM 1628 C C . THR A 1 196 ? -53.146 45.162 50.125 1.00 40.56 196 THR A C 1
ATOM 1630 O O . THR A 1 196 ? -53.018 44.348 51.040 1.00 40.56 196 THR A O 1
ATOM 1633 N N . GLU A 1 197 ? -53.625 46.402 50.225 1.00 39.00 197 GLU A N 1
ATOM 1634 C CA . GLU A 1 197 ? -54.150 47.163 51.374 1.00 39.00 197 GLU A CA 1
ATOM 1635 C C . GLU A 1 197 ? -55.099 46.418 52.327 1.00 39.00 197 GLU A C 1
ATOM 1637 O O . GLU A 1 197 ? -55.870 45.543 51.869 1.00 39.00 197 GLU A O 1
#

Secondary structure (DSSP, 8-state):
-HHHHHHHHHHHHTT--HHHHHHHTT--HHHHHHHIIIIIS--------SSSPTT-GGGTT--SSSPTT--TT-SSSTT----GGGS-HHHHHHHHH----HHHHHHHHHHHHHHHHHHHHHHHHHHHTSSS--HHHHHHHHHHHHHHHHHHHHHHHHHHHHHHHHHHHTTSSHHHHHHHHHHT-TTSSS-------

Radius of gyration: 36.04 Å; chains: 1; bounding box: 81×64×102 Å

Sequence (197 aa):
MVEKREQAYQYFLQGISYKEIAEKCDIPFNQVKYWVYKYWKNNNNEVQKRGAPEGNKNAVANKGGAPKGNKNNYKHGIYEKLLFEFLSEDEKKLFLEQDIDEEKECKMMARFCDLQIFKFMKKIKELEQKKEVPHDLILRYNGEIEKAKKQKIKCIEMLFAMKETETKKGYGTAYDGFIEALKQGAKEVWSDNHDTE

pLDDT: mean 76.84, std 15.87, range [38.56, 94.88]

Foldseek 3Di:
DVVLVVQLLVCVVVVHDLVVSCVVSVHDSVVSVCCCVPPVVCVPPVPPPPDDPDPDCPCVPPPDDDPVPDCPVPDPCPPDDDDLVPDDPVRVCVVVVDPDPLLVVLVVLLVVLVVLLVVLVVVQVVQVPDPDRPVVSNVVSVVSNVVSVVSNVVSVVVNVVVVVVVVVVVVPPPVVVVVVVVVVDPPPPCDDDDDDD